Protein AF-A0AAW0VY56-F1 (afdb_monomer_lite)

Structure (mmCIF, N/CA/C/O backbone):
data_AF-A0AAW0VY56-F1
#
_entry.id   AF-A0AAW0VY56-F1
#
loop_
_atom_site.group_PDB
_atom_site.id
_atom_site.type_symbol
_atom_site.label_atom_id
_atom_site.label_alt_id
_atom_site.label_comp_id
_atom_site.label_asym_id
_atom_site.label_entity_id
_atom_site.label_seq_id
_atom_site.pdbx_PDB_ins_code
_atom_site.Cartn_x
_atom_site.Cartn_y
_atom_site.Cartn_z
_atom_site.occupancy
_atom_site.B_iso_or_equiv
_atom_site.auth_seq_id
_atom_site.auth_comp_id
_atom_site.auth_asym_id
_atom_site.auth_atom_id
_atom_site.pdbx_PDB_model_num
ATOM 1 N N . MET A 1 1 ? -3.481 -26.448 -3.664 1.00 49.53 1 MET A N 1
ATOM 2 C CA . MET A 1 1 ? -2.265 -25.647 -3.427 1.00 49.53 1 MET A CA 1
ATOM 3 C C . MET A 1 1 ? -2.710 -24.205 -3.558 1.00 49.53 1 MET A C 1
ATOM 5 O O . MET A 1 1 ? -3.359 -23.908 -4.553 1.00 49.53 1 MET A O 1
ATOM 9 N N . ASP A 1 2 ? -2.533 -23.398 -2.515 1.00 78.62 2 ASP A N 1
ATOM 10 C CA . ASP A 1 2 ? -3.031 -22.019 -2.454 1.00 78.62 2 ASP A CA 1
ATOM 11 C C . ASP A 1 2 ? -2.361 -21.177 -3.555 1.00 78.62 2 ASP A C 1
ATOM 13 O O . ASP A 1 2 ? -1.133 -21.164 -3.658 1.00 78.62 2 ASP A O 1
ATOM 17 N N . GLN A 1 3 ? -3.155 -20.542 -4.423 1.00 74.31 3 GLN A N 1
ATOM 18 C CA . GLN A 1 3 ? -2.653 -19.733 -5.542 1.00 74.31 3 GLN A CA 1
ATOM 19 C C . GLN A 1 3 ? -1.759 -18.587 -5.052 1.00 74.31 3 GLN A C 1
ATOM 21 O O . GLN A 1 3 ? -0.808 -18.216 -5.740 1.00 74.31 3 GLN A O 1
ATOM 26 N N . LEU A 1 4 ? -2.012 -18.087 -3.838 1.00 70.56 4 LEU A N 1
ATOM 27 C CA . LEU A 1 4 ? -1.206 -17.054 -3.203 1.00 70.56 4 LEU A CA 1
ATOM 28 C C . LEU A 1 4 ? 0.209 -17.558 -2.877 1.00 70.56 4 LEU A C 1
ATOM 30 O O . LEU A 1 4 ? 1.189 -16.855 -3.107 1.00 70.56 4 LEU A O 1
ATOM 34 N N . GLU A 1 5 ? 0.334 -18.790 -2.381 1.00 75.38 5 GLU A N 1
ATOM 35 C CA . GLU A 1 5 ? 1.624 -19.384 -2.000 1.00 75.38 5 GLU A CA 1
ATOM 36 C C . GLU A 1 5 ? 2.479 -19.754 -3.219 1.00 75.38 5 GLU A C 1
ATOM 38 O O . GLU A 1 5 ? 3.700 -19.566 -3.212 1.00 75.38 5 GLU A O 1
ATOM 43 N N . VAL A 1 6 ? 1.837 -20.211 -4.300 1.00 80.19 6 VAL A N 1
ATOM 44 C CA . VAL A 1 6 ? 2.513 -20.413 -5.592 1.00 80.19 6 VAL A CA 1
ATOM 45 C C . VAL A 1 6 ? 3.025 -19.075 -6.125 1.00 80.19 6 VAL A C 1
ATOM 47 O O . VAL A 1 6 ? 4.204 -18.957 -6.448 1.00 80.19 6 VAL A O 1
ATOM 50 N N . TYR A 1 7 ? 2.181 -18.040 -6.121 1.00 79.62 7 TYR A N 1
ATOM 51 C CA . TYR A 1 7 ? 2.565 -16.713 -6.593 1.00 79.62 7 TYR A CA 1
ATOM 52 C C . TYR A 1 7 ? 3.705 -16.090 -5.771 1.00 79.62 7 TYR A C 1
ATOM 54 O O . TYR A 1 7 ? 4.648 -15.557 -6.351 1.00 79.62 7 TYR A O 1
ATOM 62 N N . LYS A 1 8 ? 3.684 -16.204 -4.435 1.00 77.38 8 LYS A N 1
ATOM 63 C CA . LYS A 1 8 ? 4.790 -15.749 -3.569 1.00 77.38 8 LYS A CA 1
ATOM 64 C C . LYS A 1 8 ? 6.116 -16.412 -3.940 1.00 77.38 8 LYS A C 1
ATOM 66 O O . LYS A 1 8 ? 7.145 -15.741 -4.023 1.00 77.38 8 LYS A O 1
ATOM 71 N N . THR A 1 9 ? 6.083 -17.722 -4.171 1.00 82.50 9 THR A N 1
ATOM 72 C CA . THR A 1 9 ? 7.264 -18.503 -4.550 1.00 82.50 9 THR A CA 1
ATOM 73 C C . THR A 1 9 ? 7.796 -18.057 -5.914 1.00 82.50 9 THR A C 1
ATOM 75 O O . THR A 1 9 ? 8.981 -17.745 -6.044 1.00 82.50 9 THR A O 1
ATOM 78 N N . ASP A 1 10 ? 6.917 -17.945 -6.911 1.00 83.44 10 ASP A N 1
ATOM 79 C CA . ASP A 1 10 ? 7.272 -17.498 -8.261 1.00 83.44 10 ASP A CA 1
ATOM 80 C C . ASP A 1 10 ? 7.829 -16.069 -8.267 1.00 83.44 10 ASP A C 1
ATOM 82 O O . ASP A 1 10 ? 8.822 -15.790 -8.944 1.00 83.44 10 ASP A O 1
ATOM 86 N N . LEU A 1 11 ? 7.243 -15.169 -7.472 1.00 84.19 11 LEU A N 1
ATOM 87 C CA . LEU A 1 11 ? 7.715 -13.796 -7.327 1.00 84.19 11 LEU A CA 1
ATOM 88 C C . LEU A 1 11 ? 9.148 -13.756 -6.778 1.00 84.19 11 LEU A C 1
ATOM 90 O O . LEU A 1 11 ? 9.982 -13.024 -7.312 1.00 84.19 11 LEU A O 1
ATOM 94 N N . GLY A 1 12 ? 9.463 -14.584 -5.777 1.00 86.00 12 GLY A N 1
ATOM 95 C CA . GLY A 1 12 ? 10.822 -14.720 -5.246 1.00 86.00 12 GLY A CA 1
ATOM 96 C C . GLY A 1 12 ? 11.835 -15.148 -6.313 1.00 86.00 12 GLY A C 1
ATOM 97 O O . GLY A 1 12 ? 12.894 -14.530 -6.450 1.00 86.00 12 GLY A O 1
ATOM 98 N N . TYR A 1 13 ? 11.492 -16.147 -7.131 1.00 87.88 13 TYR A N 1
ATOM 99 C CA . TYR A 1 13 ? 12.352 -16.592 -8.232 1.00 87.88 13 TYR A CA 1
ATOM 100 C C . TYR A 1 13 ? 12.539 -15.522 -9.313 1.00 87.88 13 TYR A C 1
ATOM 102 O O . TYR A 1 13 ? 13.648 -15.342 -9.823 1.00 87.88 13 TYR A O 1
ATOM 110 N N . LEU A 1 14 ? 11.475 -14.806 -9.680 1.00 88.31 14 LEU A N 1
ATOM 111 C CA . LEU A 1 14 ? 11.549 -13.739 -10.678 1.00 88.31 14 LEU A CA 1
ATOM 112 C C . LEU A 1 14 ? 12.394 -12.556 -10.184 1.00 88.31 14 LEU A C 1
ATOM 114 O O . LEU A 1 14 ? 13.171 -12.006 -10.964 1.00 88.31 14 LEU A O 1
ATOM 118 N N . LEU A 1 15 ? 12.305 -12.208 -8.897 1.00 89.94 15 LEU A N 1
ATOM 119 C CA . LEU A 1 15 ? 13.141 -11.177 -8.277 1.00 89.94 15 LEU A CA 1
ATOM 120 C C . LEU A 1 15 ? 14.622 -11.547 -8.298 1.00 89.94 15 LEU A C 1
ATOM 122 O O . LEU A 1 15 ? 15.454 -10.720 -8.670 1.00 89.94 15 LEU A O 1
ATOM 126 N N . GLN A 1 16 ? 14.953 -12.793 -7.952 1.00 91.12 16 GLN A N 1
ATOM 127 C CA . GLN A 1 16 ? 16.331 -13.269 -8.017 1.00 91.12 16 GLN A CA 1
ATOM 128 C C . GLN A 1 16 ? 16.873 -13.199 -9.450 1.00 91.12 16 GLN A C 1
ATOM 130 O O . GLN A 1 16 ? 17.961 -12.671 -9.676 1.00 91.12 16 GLN A O 1
ATOM 135 N N . ARG A 1 17 ? 16.087 -13.650 -10.437 1.00 89.44 17 ARG A N 1
ATOM 136 C CA . ARG A 1 17 ? 16.474 -13.549 -11.851 1.00 89.44 17 ARG A CA 1
ATOM 137 C C . ARG A 1 17 ? 16.689 -12.105 -12.282 1.00 89.44 17 ARG A C 1
ATOM 139 O O . ARG A 1 17 ? 17.652 -11.835 -12.989 1.00 89.44 17 ARG A O 1
ATOM 146 N N . TYR A 1 18 ? 15.822 -11.185 -11.863 1.00 92.25 18 TYR A N 1
ATOM 147 C CA . TYR A 1 18 ? 15.977 -9.763 -12.170 1.00 92.25 18 TYR A CA 1
ATOM 148 C C . TYR A 1 18 ? 17.288 -9.204 -11.605 1.00 92.25 18 TYR A C 1
ATOM 150 O O . TYR A 1 18 ? 18.021 -8.511 -12.310 1.00 92.25 18 TYR A O 1
ATOM 158 N N . TYR A 1 19 ? 17.603 -9.548 -10.356 1.00 90.81 19 TYR A N 1
ATOM 159 C CA . TYR A 1 19 ? 18.826 -9.120 -9.680 1.00 90.81 19 TYR A CA 1
ATOM 160 C C . TYR A 1 19 ? 20.101 -9.638 -10.365 1.00 90.81 19 TYR A C 1
ATOM 162 O O . TYR A 1 19 ? 21.071 -8.897 -10.501 1.00 90.81 19 TYR A O 1
ATOM 170 N N . GLU A 1 20 ? 20.091 -10.890 -10.825 1.00 91.75 20 GLU A N 1
ATOM 171 C CA . GLU A 1 20 ? 21.239 -11.541 -11.473 1.00 91.75 20 GLU A CA 1
ATOM 172 C C . GLU A 1 20 ? 21.380 -11.191 -12.967 1.00 91.75 20 GLU A C 1
ATOM 174 O O . GLU A 1 20 ? 22.400 -11.503 -13.587 1.00 91.75 20 GLU A O 1
ATOM 179 N N . SER A 1 21 ? 20.373 -10.544 -13.563 1.00 91.56 21 SER A N 1
ATOM 180 C CA . SER A 1 21 ? 20.371 -10.231 -14.992 1.00 91.56 21 SER A CA 1
ATOM 181 C C . SER A 1 21 ? 21.295 -9.050 -15.323 1.00 91.56 21 SER A C 1
ATOM 183 O O . SER A 1 21 ? 21.236 -8.006 -14.666 1.00 91.56 21 SER A O 1
ATOM 185 N N . PRO A 1 22 ? 22.134 -9.164 -16.368 1.00 92.25 22 PRO A N 1
ATOM 186 C CA . PRO A 1 22 ? 22.991 -8.086 -16.830 1.00 92.25 22 PRO A CA 1
ATOM 187 C C . PRO A 1 22 ? 22.150 -6.985 -17.468 1.00 92.25 22 PRO A C 1
ATOM 189 O O . PRO A 1 22 ? 21.056 -7.234 -17.975 1.00 92.25 22 PR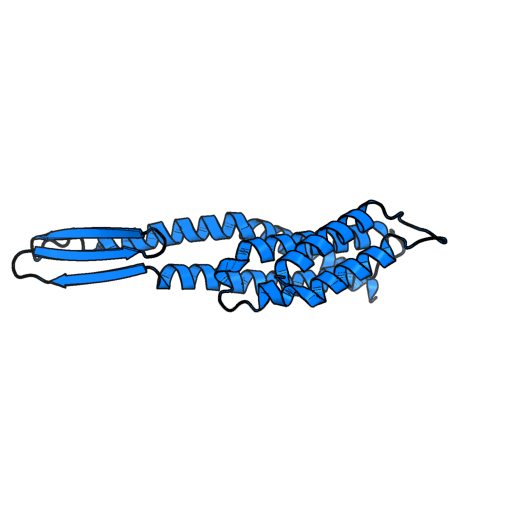O A O 1
ATOM 192 N N . VAL A 1 23 ? 22.699 -5.772 -17.490 1.00 91.69 23 VAL A N 1
ATOM 193 C CA . VAL A 1 23 ? 22.054 -4.624 -18.143 1.00 91.69 23 VAL A CA 1
ATOM 194 C C . VAL A 1 23 ? 21.817 -4.897 -19.629 1.00 91.69 23 VAL A C 1
ATOM 196 O O . VAL A 1 23 ? 20.703 -4.692 -20.098 1.00 91.69 23 VAL A O 1
ATOM 199 N N . ASP A 1 24 ? 22.819 -5.442 -20.322 1.00 88.31 24 ASP A N 1
ATOM 200 C CA . ASP A 1 24 ? 22.735 -5.828 -21.729 1.00 88.31 24 ASP A CA 1
ATOM 201 C C . ASP A 1 24 ? 23.234 -7.265 -21.909 1.00 88.31 24 ASP A C 1
ATOM 203 O O . ASP A 1 24 ? 24.255 -7.665 -21.340 1.00 88.31 24 ASP A O 1
ATOM 207 N N . SER A 1 25 ? 22.536 -8.050 -22.728 1.00 87.19 25 SER A N 1
ATOM 208 C CA . SER A 1 25 ? 22.969 -9.390 -23.125 1.00 87.19 25 SER A CA 1
ATOM 209 C C . SER A 1 25 ? 22.439 -9.748 -24.506 1.00 87.19 25 SER A C 1
ATOM 211 O O . SER A 1 25 ? 21.346 -9.359 -24.901 1.00 87.19 25 SER A O 1
ATOM 213 N N . THR A 1 26 ? 23.233 -10.512 -25.254 1.00 83.56 26 THR A N 1
ATOM 214 C CA . THR A 1 26 ? 22.857 -11.046 -26.574 1.00 83.56 26 THR A CA 1
ATOM 215 C C . THR A 1 26 ? 22.616 -12.555 -26.550 1.00 83.56 26 THR A C 1
ATOM 217 O O . THR A 1 26 ? 22.170 -13.123 -27.544 1.00 83.56 26 THR A O 1
ATOM 220 N N . THR A 1 27 ? 22.916 -13.218 -25.430 1.00 84.94 27 THR A N 1
ATOM 221 C CA . THR A 1 27 ? 22.924 -14.685 -25.308 1.00 84.94 27 THR A CA 1
ATOM 222 C C . THR A 1 27 ? 21.909 -15.219 -24.300 1.00 84.94 27 THR A C 1
ATOM 224 O O . THR A 1 27 ? 21.568 -16.398 -24.352 1.00 84.94 27 THR A O 1
ATOM 227 N N . TYR A 1 28 ? 21.404 -14.376 -23.403 1.00 84.12 28 TYR A N 1
ATOM 228 C CA . TYR A 1 28 ? 20.381 -14.712 -22.411 1.00 84.12 28 TYR A CA 1
ATOM 229 C C . TYR A 1 28 ? 19.541 -13.467 -22.090 1.00 84.12 28 TYR A C 1
ATOM 231 O O . TYR A 1 28 ? 19.964 -12.369 -22.451 1.00 84.12 28 TYR A O 1
ATOM 239 N N . PRO A 1 29 ? 18.355 -13.608 -21.463 1.00 88.06 29 PRO A N 1
ATOM 240 C CA . PRO A 1 29 ? 17.515 -12.462 -21.131 1.00 88.06 29 PRO A CA 1
ATOM 241 C C . PRO A 1 29 ? 18.288 -11.408 -20.338 1.00 88.06 29 PRO A C 1
ATOM 243 O O . PRO A 1 29 ? 18.908 -11.719 -19.320 1.00 88.06 29 PRO A O 1
ATOM 246 N N . ASP A 1 30 ? 18.262 -10.177 -20.835 1.00 90.69 30 ASP A N 1
ATOM 247 C CA . ASP A 1 30 ? 18.804 -9.020 -20.140 1.00 90.69 30 ASP A CA 1
ATOM 248 C C . ASP A 1 30 ? 17.814 -8.503 -19.088 1.00 90.69 30 ASP A C 1
ATOM 250 O O . ASP A 1 30 ? 16.670 -8.966 -18.962 1.00 90.69 30 ASP A O 1
ATOM 254 N N . LYS A 1 31 ? 18.263 -7.520 -18.312 1.00 92.75 31 LYS A N 1
ATOM 255 C CA . LYS A 1 31 ? 17.459 -6.920 -17.255 1.00 92.75 31 LYS A CA 1
ATOM 256 C C . LYS A 1 31 ? 16.157 -6.323 -17.803 1.00 92.75 31 LYS A C 1
ATOM 258 O O . LYS A 1 31 ? 15.144 -6.432 -17.124 1.00 92.75 31 LYS A O 1
ATOM 263 N N . ASN A 1 32 ? 16.132 -5.795 -19.027 1.00 91.69 32 ASN A N 1
ATOM 264 C CA . ASN A 1 32 ? 14.936 -5.246 -19.670 1.00 91.69 32 ASN A CA 1
ATOM 265 C C . ASN A 1 32 ? 13.851 -6.319 -19.875 1.00 91.69 32 ASN A C 1
ATOM 267 O O . ASN A 1 32 ? 12.697 -6.143 -19.477 1.00 91.69 32 ASN A O 1
ATOM 271 N N . ILE A 1 33 ? 14.228 -7.467 -20.445 1.00 91.75 33 ILE A N 1
ATOM 272 C CA . ILE A 1 33 ? 13.315 -8.595 -20.686 1.00 91.75 33 ILE A CA 1
ATOM 273 C C . ILE A 1 33 ? 12.790 -9.162 -19.361 1.00 91.75 33 ILE A C 1
ATOM 275 O O . ILE A 1 33 ? 11.600 -9.486 -19.237 1.00 91.75 33 ILE A O 1
ATOM 279 N N . VAL A 1 34 ? 13.662 -9.279 -18.357 1.00 91.62 34 VAL A N 1
ATOM 280 C CA . VAL A 1 34 ? 13.273 -9.816 -17.049 1.00 91.62 34 VAL A CA 1
ATOM 281 C C . VAL A 1 34 ? 12.400 -8.827 -16.271 1.00 91.62 34 VAL A C 1
ATOM 283 O O . VAL A 1 34 ? 11.406 -9.264 -15.690 1.00 91.62 34 VAL A O 1
ATOM 286 N N . ALA A 1 35 ? 12.673 -7.514 -16.328 1.00 91.94 35 ALA A N 1
ATOM 287 C CA . ALA A 1 35 ? 11.809 -6.486 -15.732 1.00 91.94 35 ALA A CA 1
ATOM 288 C C . ALA A 1 35 ? 10.392 -6.567 -16.304 1.00 91.94 35 ALA A C 1
ATOM 290 O O . ALA A 1 35 ? 9.421 -6.568 -15.552 1.00 91.94 35 ALA A O 1
ATOM 291 N N . ASN A 1 36 ? 10.270 -6.710 -17.627 1.00 92.06 36 ASN A N 1
ATOM 292 C CA . ASN A 1 36 ? 8.978 -6.839 -18.294 1.00 92.06 36 ASN A CA 1
ATOM 293 C C . ASN A 1 36 ? 8.215 -8.095 -17.869 1.00 92.06 36 ASN A C 1
ATOM 295 O O . ASN A 1 36 ? 7.016 -8.035 -17.593 1.00 92.06 36 ASN A O 1
ATOM 299 N N . SER A 1 37 ? 8.910 -9.227 -17.763 1.00 90.44 37 SER A N 1
ATOM 300 C CA . SER A 1 37 ? 8.302 -10.486 -17.317 1.00 90.44 37 SER A CA 1
ATOM 301 C C . SER A 1 37 ? 7.797 -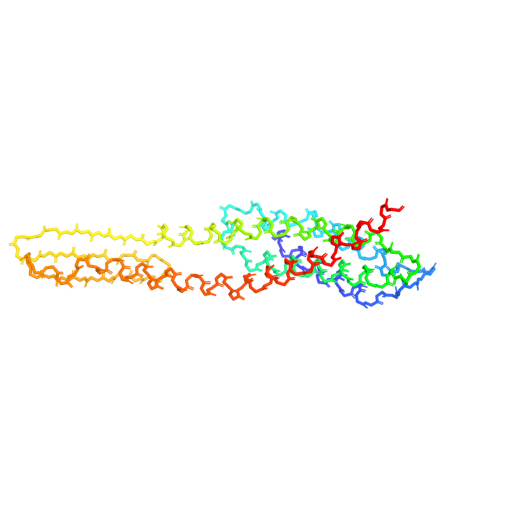10.386 -15.874 1.00 90.44 37 SER A C 1
ATOM 303 O O . SER A 1 37 ? 6.681 -10.804 -15.566 1.00 90.44 37 SER A O 1
ATOM 305 N N . LEU A 1 38 ? 8.602 -9.788 -14.996 1.00 91.44 38 LEU A N 1
ATOM 306 C CA . LEU A 1 38 ? 8.271 -9.589 -13.591 1.00 91.44 38 LEU A CA 1
ATOM 307 C C . LEU A 1 38 ? 7.131 -8.575 -13.407 1.00 91.44 38 LEU A C 1
ATOM 309 O O . LEU A 1 38 ? 6.173 -8.869 -12.696 1.00 91.44 38 LEU A O 1
ATOM 313 N N . SER A 1 39 ? 7.177 -7.437 -14.102 1.00 92.31 39 SER A N 1
ATOM 314 C CA . SER A 1 39 ? 6.105 -6.433 -14.105 1.00 92.31 39 SER A CA 1
ATOM 315 C C . SER A 1 39 ? 4.779 -7.029 -14.583 1.00 92.31 39 SER A C 1
ATOM 317 O O . SER A 1 39 ? 3.758 -6.899 -13.907 1.00 92.31 39 SER A O 1
ATOM 319 N N . THR A 1 40 ? 4.804 -7.783 -15.686 1.00 91.00 40 THR A N 1
ATOM 320 C CA . THR A 1 40 ? 3.618 -8.476 -16.211 1.00 91.00 40 THR A CA 1
ATOM 321 C C . THR A 1 40 ? 3.047 -9.454 -15.187 1.00 91.00 40 THR A C 1
ATOM 323 O O . THR A 1 40 ? 1.839 -9.467 -14.964 1.00 91.00 40 THR A O 1
ATOM 326 N N . SER A 1 41 ? 3.904 -10.247 -14.534 1.00 89.50 41 SER A N 1
ATOM 327 C CA . SER A 1 41 ? 3.480 -11.182 -13.488 1.00 89.50 41 SER A CA 1
ATOM 328 C C . SER A 1 41 ? 2.796 -10.460 -12.326 1.00 89.50 41 SER A C 1
ATOM 330 O O . SER A 1 41 ? 1.720 -10.877 -11.895 1.00 89.50 41 SER A O 1
ATOM 332 N N . ILE A 1 42 ? 3.361 -9.339 -11.866 1.00 91.00 42 ILE A N 1
ATOM 333 C CA . ILE A 1 42 ? 2.774 -8.550 -10.779 1.00 91.00 42 ILE A CA 1
ATOM 334 C C . ILE A 1 42 ? 1.420 -7.971 -11.185 1.00 91.00 42 ILE A C 1
ATOM 336 O O . ILE A 1 42 ? 0.439 -8.141 -10.464 1.00 91.00 42 ILE A O 1
ATOM 340 N N . VAL A 1 43 ? 1.331 -7.323 -12.347 1.00 90.62 43 VAL A N 1
ATOM 341 C CA . VAL A 1 43 ? 0.074 -6.727 -12.827 1.00 90.62 43 VAL A CA 1
ATOM 342 C C . VAL A 1 43 ? -1.006 -7.792 -13.018 1.00 90.62 43 VAL A C 1
ATOM 344 O O . VAL A 1 43 ? -2.156 -7.568 -12.648 1.00 90.62 43 VAL A O 1
ATOM 347 N N . ALA A 1 44 ? -0.642 -8.964 -13.538 1.00 87.19 44 ALA A N 1
ATOM 348 C CA . ALA A 1 44 ? -1.582 -10.052 -13.772 1.00 87.19 44 ALA A CA 1
ATOM 349 C C . ALA A 1 44 ? -2.096 -10.704 -12.484 1.00 87.19 44 ALA A C 1
ATOM 351 O O . ALA A 1 44 ? -3.178 -11.276 -12.521 1.00 87.19 44 ALA A O 1
ATOM 352 N N . ASN A 1 45 ? -1.356 -10.633 -11.370 1.00 84.50 45 ASN A N 1
ATOM 353 C CA . ASN A 1 45 ? -1.685 -11.348 -10.130 1.00 84.50 45 ASN A CA 1
ATOM 354 C C . ASN A 1 45 ? -2.031 -10.440 -8.943 1.00 84.50 45 ASN A C 1
ATOM 356 O O . ASN A 1 45 ? -2.543 -10.934 -7.941 1.00 84.50 45 ASN A O 1
ATOM 360 N N . ARG A 1 46 ? -1.827 -9.118 -9.032 1.00 83.81 46 ARG A N 1
ATOM 361 C CA . ARG A 1 46 ? -2.154 -8.191 -7.931 1.00 83.81 46 ARG A CA 1
ATOM 362 C C . ARG A 1 46 ? -3.635 -8.199 -7.536 1.00 83.81 46 ARG A C 1
ATOM 364 O O . ARG A 1 46 ? -3.949 -7.848 -6.406 1.00 83.81 46 ARG A O 1
ATOM 371 N N . TYR A 1 47 ? -4.533 -8.669 -8.408 1.00 81.00 47 TYR A N 1
ATOM 372 C CA . TYR A 1 47 ? -5.954 -8.854 -8.081 1.00 81.00 47 TYR A CA 1
ATOM 373 C C . TYR A 1 47 ? -6.179 -9.812 -6.901 1.00 81.00 47 TYR A C 1
ATOM 375 O O . TYR A 1 47 ? -7.166 -9.661 -6.192 1.00 81.00 47 TYR A O 1
ATOM 383 N N . LEU A 1 48 ? -5.261 -10.756 -6.653 1.00 78.88 48 LEU A N 1
ATOM 384 C CA . LEU A 1 48 ? -5.324 -11.653 -5.491 1.00 78.88 48 LEU A CA 1
ATOM 385 C C . LEU A 1 48 ? -5.273 -10.889 -4.159 1.00 78.88 48 LEU A C 1
ATOM 387 O O . LEU A 1 48 ? -5.637 -11.429 -3.120 1.00 78.88 48 LEU A O 1
ATOM 391 N N . VAL A 1 49 ? -4.805 -9.642 -4.198 1.00 80.25 49 VAL A N 1
ATOM 392 C CA . VAL A 1 49 ? -4.680 -8.741 -3.053 1.00 80.25 49 VAL A CA 1
ATOM 393 C C . VAL A 1 49 ? -5.682 -7.592 -3.166 1.00 80.25 49 VAL A C 1
ATOM 395 O O . VAL A 1 49 ? -6.379 -7.299 -2.204 1.00 80.25 49 VAL A O 1
ATOM 398 N N . GLU A 1 50 ? -5.809 -6.988 -4.350 1.00 83.94 50 GLU A N 1
ATOM 399 C CA . GLU A 1 50 ? -6.665 -5.813 -4.587 1.00 83.94 50 GLU A CA 1
ATOM 400 C C . GLU A 1 50 ? -8.169 -6.134 -4.672 1.00 83.94 50 GLU A C 1
ATOM 402 O O . GLU A 1 50 ? -8.989 -5.231 -4.534 1.00 83.94 50 GLU A O 1
ATOM 407 N N . ALA A 1 51 ? -8.546 -7.392 -4.927 1.00 78.38 51 ALA A N 1
ATOM 408 C CA . ALA A 1 51 ? -9.941 -7.831 -5.063 1.00 78.38 51 ALA A CA 1
ATOM 409 C C . ALA A 1 51 ? -10.347 -8.880 -4.012 1.00 78.38 51 ALA A C 1
ATOM 411 O O . ALA A 1 51 ? -11.298 -9.634 -4.223 1.00 78.38 51 ALA A O 1
ATOM 412 N N . GLY A 1 52 ? -9.612 -8.966 -2.898 1.00 71.81 52 GLY A N 1
ATOM 413 C CA . GLY A 1 52 ? -9.987 -9.835 -1.784 1.00 71.81 52 GLY A CA 1
ATOM 414 C C . GLY A 1 52 ? -11.333 -9.425 -1.178 1.00 71.81 52 GLY A C 1
ATOM 415 O O . GLY A 1 52 ? -11.663 -8.245 -1.143 1.00 71.81 52 GLY A O 1
ATOM 416 N N . GLU A 1 53 ? -12.101 -10.389 -0.657 1.00 77.31 53 GLU A N 1
ATOM 417 C CA . GLU A 1 53 ? -13.386 -10.113 0.021 1.00 77.31 53 GLU A CA 1
ATOM 418 C C . GLU A 1 53 ? -13.233 -9.219 1.264 1.00 77.31 53 GLU A C 1
ATOM 420 O O . GLU A 1 53 ? -14.198 -8.605 1.708 1.00 77.31 53 GLU A O 1
ATOM 425 N N . ARG A 1 54 ? -12.020 -9.176 1.828 1.00 82.25 54 ARG A N 1
ATOM 426 C CA . ARG A 1 54 ? -11.623 -8.380 2.994 1.00 82.25 54 ARG A CA 1
ATOM 427 C C . ARG A 1 54 ? -10.372 -7.568 2.657 1.00 82.25 54 ARG A C 1
ATOM 429 O O . ARG A 1 54 ? -9.271 -7.985 3.045 1.00 82.25 54 ARG A O 1
ATOM 436 N N . PRO A 1 55 ? -10.494 -6.489 1.866 1.00 82.00 55 PRO A N 1
ATOM 437 C CA . PRO A 1 55 ? -9.345 -5.705 1.418 1.00 82.00 55 PRO A CA 1
ATOM 438 C C . PRO A 1 55 ? -8.499 -5.194 2.595 1.00 82.00 55 PRO A C 1
ATOM 440 O O . PRO A 1 55 ? -7.270 -5.254 2.534 1.00 82.00 55 PRO A O 1
ATOM 443 N N . GLU A 1 56 ? -9.126 -4.833 3.718 1.00 86.00 56 GLU A N 1
ATOM 444 C CA . GLU A 1 56 ? -8.480 -4.378 4.953 1.00 86.00 56 GLU A CA 1
ATOM 445 C C . GLU A 1 56 ? -7.421 -5.357 5.491 1.00 86.00 56 GLU A C 1
ATOM 447 O O . GLU A 1 56 ? -6.380 -4.953 6.015 1.00 86.00 56 GLU A O 1
ATOM 452 N N . SER A 1 57 ? -7.644 -6.661 5.302 1.00 85.69 57 SER A N 1
ATOM 453 C CA . SER A 1 57 ? -6.739 -7.722 5.763 1.00 85.69 57 SER A CA 1
ATOM 454 C C . SER A 1 57 ? -5.479 -7.859 4.904 1.00 85.69 57 SER A C 1
ATOM 456 O O . SER A 1 57 ? -4.505 -8.492 5.311 1.00 85.69 57 SER A O 1
ATOM 458 N N . MET A 1 58 ? -5.477 -7.231 3.728 1.00 87.38 58 MET A N 1
ATOM 459 C CA . MET A 1 58 ? -4.436 -7.359 2.714 1.00 87.38 58 MET A CA 1
ATOM 460 C C . MET A 1 58 ? -3.534 -6.120 2.622 1.00 87.38 58 MET A C 1
ATOM 462 O O . MET A 1 58 ? -2.612 -6.103 1.806 1.00 87.38 58 MET A O 1
ATOM 466 N N . ILE A 1 59 ? -3.738 -5.111 3.480 1.00 89.38 59 ILE A N 1
ATOM 467 C CA . ILE A 1 59 ? -3.029 -3.819 3.450 1.00 89.38 59 ILE A CA 1
ATOM 468 C C . ILE A 1 59 ? -1.497 -3.949 3.403 1.00 89.38 59 ILE A C 1
ATOM 470 O O . ILE A 1 59 ? -0.839 -3.277 2.606 1.00 89.38 59 ILE A O 1
ATOM 474 N N . ILE A 1 60 ? -0.926 -4.854 4.203 1.00 89.50 60 ILE A N 1
ATOM 475 C CA . ILE A 1 60 ? 0.525 -5.092 4.249 1.00 89.50 60 ILE A CA 1
ATOM 476 C C . ILE A 1 60 ? 0.998 -5.737 2.941 1.00 89.50 60 ILE A C 1
ATOM 478 O O . ILE A 1 60 ? 1.941 -5.259 2.316 1.00 89.50 60 ILE A O 1
ATOM 482 N N . HIS A 1 61 ? 0.299 -6.776 2.476 1.00 87.50 61 HIS A N 1
ATOM 483 C CA . HIS A 1 61 ? 0.640 -7.475 1.235 1.00 87.50 61 HIS A CA 1
ATOM 484 C C . HIS A 1 61 ? 0.548 -6.569 0.007 1.00 87.50 61 HIS A C 1
ATOM 486 O O . HIS A 1 61 ? 1.392 -6.656 -0.886 1.00 87.50 61 HIS A O 1
ATOM 492 N N . PHE A 1 62 ? -0.443 -5.678 -0.030 1.00 91.25 62 PHE A N 1
ATOM 493 C CA . PHE A 1 62 ? -0.544 -4.659 -1.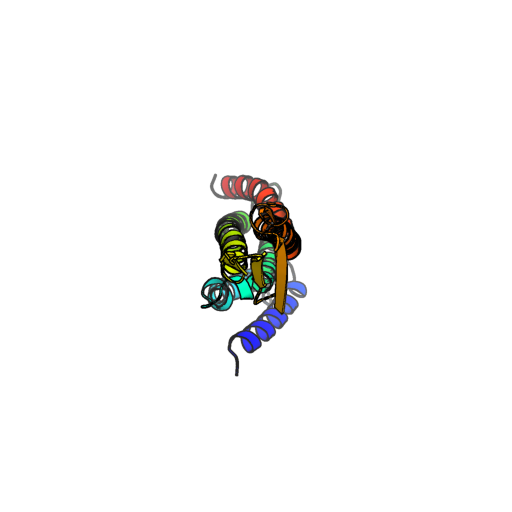066 1.00 91.25 62 PHE A CA 1
ATOM 494 C C . PHE A 1 62 ? 0.678 -3.736 -1.051 1.00 91.25 62 PHE A C 1
ATOM 496 O O . PHE A 1 62 ? 1.314 -3.555 -2.090 1.00 91.25 62 PHE A O 1
ATOM 503 N N . SER A 1 63 ? 1.030 -3.199 0.124 1.00 92.56 63 SER A N 1
ATOM 504 C CA . SER A 1 63 ? 2.179 -2.301 0.299 1.00 92.56 63 SER A CA 1
ATOM 505 C C . SER A 1 63 ? 3.487 -2.957 -0.162 1.00 92.56 63 SER A C 1
ATOM 507 O O . SER A 1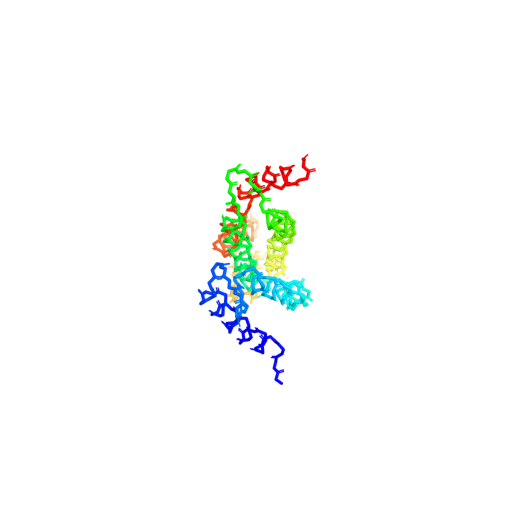 63 ? 4.253 -2.345 -0.911 1.00 92.56 63 SER A O 1
ATOM 509 N N . ASP A 1 64 ? 3.704 -4.227 0.190 1.00 89.06 64 ASP A N 1
ATOM 510 C CA . ASP A 1 64 ? 4.891 -4.996 -0.199 1.00 89.06 64 ASP A CA 1
ATOM 511 C C . ASP A 1 64 ? 4.971 -5.215 -1.718 1.00 89.06 64 ASP A C 1
ATOM 513 O O . ASP A 1 64 ? 5.987 -4.904 -2.346 1.00 89.06 64 ASP A O 1
ATOM 517 N N . ILE A 1 65 ? 3.895 -5.716 -2.336 1.00 90.06 65 ILE A N 1
ATOM 518 C CA . ILE A 1 65 ? 3.865 -6.011 -3.779 1.00 90.06 65 ILE A CA 1
ATOM 519 C C . ILE A 1 65 ? 4.025 -4.727 -4.598 1.00 90.06 65 ILE A C 1
ATOM 521 O O . ILE A 1 65 ? 4.799 -4.705 -5.560 1.00 90.06 65 ILE A O 1
ATOM 525 N N . ALA A 1 66 ? 3.326 -3.655 -4.217 1.00 94.00 66 ALA A N 1
ATOM 526 C CA . ALA A 1 66 ? 3.439 -2.360 -4.877 1.00 94.00 66 ALA A CA 1
ATOM 527 C C . ALA A 1 66 ? 4.862 -1.796 -4.752 1.00 94.00 66 ALA A C 1
ATOM 529 O O . ALA A 1 66 ? 5.446 -1.387 -5.757 1.00 94.00 66 ALA A O 1
ATOM 530 N N . SER A 1 67 ? 5.460 -1.848 -3.555 1.00 94.31 67 SER A N 1
ATOM 531 C CA . SER A 1 67 ? 6.834 -1.382 -3.317 1.00 94.31 67 SER A CA 1
ATOM 532 C C . SER A 1 67 ? 7.848 -2.130 -4.177 1.00 94.31 67 SER A C 1
ATOM 534 O O . SER A 1 67 ? 8.695 -1.506 -4.818 1.00 94.31 67 SER A O 1
ATOM 536 N N . ILE A 1 68 ? 7.741 -3.460 -4.241 1.00 91.81 68 ILE A N 1
ATOM 537 C CA . ILE A 1 68 ? 8.599 -4.297 -5.084 1.00 91.81 68 ILE A CA 1
ATOM 538 C C . ILE A 1 68 ? 8.462 -3.883 -6.550 1.00 91.81 68 ILE A C 1
ATOM 540 O O . ILE A 1 68 ? 9.467 -3.625 -7.213 1.00 91.81 68 ILE A O 1
ATOM 544 N N . HIS A 1 69 ? 7.230 -3.769 -7.049 1.00 95.00 69 HIS A N 1
ATOM 545 C CA . HIS A 1 69 ? 6.983 -3.400 -8.439 1.00 95.00 69 HIS A CA 1
ATOM 546 C C . HIS A 1 69 ? 7.569 -2.027 -8.784 1.00 95.00 69 HIS A C 1
ATOM 548 O O . HIS A 1 69 ? 8.266 -1.882 -9.788 1.00 95.00 69 HIS A O 1
ATOM 554 N N . ILE A 1 70 ? 7.339 -1.037 -7.919 1.00 97.06 70 ILE A N 1
ATOM 555 C CA . ILE A 1 70 ? 7.862 0.325 -8.062 1.00 97.06 70 ILE A CA 1
ATOM 556 C C . ILE A 1 70 ? 9.393 0.321 -8.089 1.00 97.06 70 ILE A C 1
ATOM 558 O O . ILE A 1 70 ? 9.982 1.010 -8.922 1.00 97.06 70 ILE A O 1
ATOM 562 N N . LEU A 1 71 ? 10.047 -0.463 -7.225 1.00 95.31 71 LEU A N 1
ATOM 563 C CA . LEU A 1 71 ? 11.507 -0.581 -7.194 1.00 95.31 71 LEU A CA 1
ATOM 564 C C . LEU A 1 71 ? 12.069 -1.110 -8.516 1.00 95.31 71 LEU A C 1
ATOM 566 O O . LEU A 1 71 ? 13.024 -0.537 -9.035 1.00 95.31 71 LEU A O 1
ATOM 570 N N . ILE A 1 72 ? 11.462 -2.155 -9.081 1.00 94.38 72 ILE A N 1
ATOM 571 C CA . ILE A 1 72 ? 11.892 -2.752 -10.356 1.00 94.38 72 ILE A CA 1
ATOM 572 C C . ILE A 1 72 ? 11.707 -1.763 -11.503 1.00 94.38 72 ILE A C 1
ATOM 574 O O . ILE A 1 72 ? 12.633 -1.529 -12.275 1.00 94.38 72 ILE A O 1
ATOM 578 N N . LEU A 1 73 ? 10.525 -1.151 -11.599 1.00 96.94 73 LEU A N 1
ATOM 579 C CA . LEU A 1 73 ? 10.225 -0.183 -12.650 1.00 96.94 73 LEU A CA 1
ATOM 580 C C . LEU A 1 73 ? 11.153 1.031 -12.564 1.00 96.94 73 LEU A C 1
ATOM 582 O O . LEU A 1 73 ? 11.632 1.511 -13.587 1.00 96.94 73 LEU A O 1
ATOM 586 N N . LYS A 1 74 ? 11.458 1.505 -11.350 1.00 97.19 74 LYS A N 1
ATOM 587 C CA . LYS A 1 74 ? 12.420 2.589 -11.129 1.00 97.19 74 LYS A CA 1
ATOM 588 C C . LYS A 1 74 ? 13.833 2.187 -11.532 1.00 97.19 74 LYS A C 1
ATOM 590 O O . LYS A 1 74 ? 14.488 2.969 -12.214 1.00 97.19 74 LYS A O 1
ATOM 595 N N . ASP A 1 75 ? 14.295 1.005 -11.136 1.00 96.38 75 ASP A N 1
ATOM 596 C CA . ASP A 1 75 ? 15.625 0.507 -11.499 1.00 96.38 75 ASP A CA 1
ATOM 597 C C . ASP A 1 75 ? 15.766 0.361 -13.021 1.00 96.38 75 ASP A C 1
ATOM 599 O O . ASP A 1 75 ? 16.735 0.857 -13.592 1.00 96.38 75 ASP A O 1
ATOM 603 N N . ALA A 1 76 ? 14.771 -0.210 -13.703 1.00 94.88 76 ALA A N 1
ATOM 604 C CA . ALA A 1 76 ? 14.747 -0.296 -15.163 1.00 94.88 76 ALA A CA 1
ATOM 605 C C . ALA A 1 76 ? 14.697 1.097 -15.821 1.00 94.88 76 ALA A C 1
ATOM 607 O O . ALA A 1 76 ? 15.431 1.374 -16.773 1.00 94.88 76 ALA A O 1
ATOM 608 N N . ALA A 1 77 ? 13.880 2.012 -15.295 1.00 96.62 77 ALA A N 1
ATOM 609 C CA . ALA A 1 77 ? 13.776 3.375 -15.805 1.00 96.62 77 ALA A CA 1
ATOM 610 C C . ALA A 1 77 ? 15.071 4.177 -15.649 1.00 96.62 77 ALA A C 1
ATOM 612 O O . ALA A 1 77 ? 15.422 4.942 -16.544 1.00 96.62 77 ALA A O 1
ATOM 613 N N . GLU A 1 78 ? 15.789 4.011 -14.542 1.00 95.75 78 GLU A N 1
ATOM 614 C CA . GLU A 1 78 ? 17.078 4.665 -14.311 1.00 95.75 78 GLU A CA 1
ATOM 615 C C . GLU A 1 78 ? 18.202 3.998 -15.114 1.00 95.75 78 GLU A C 1
ATOM 617 O O . GLU A 1 78 ? 19.017 4.708 -15.695 1.00 95.75 78 GLU A O 1
ATOM 622 N N . THR A 1 79 ? 18.205 2.666 -15.220 1.00 95.12 79 THR A N 1
ATOM 623 C CA . THR A 1 79 ? 19.215 1.893 -15.966 1.00 95.12 79 THR A CA 1
ATOM 624 C C . THR A 1 79 ? 19.195 2.207 -17.460 1.00 95.12 79 THR A C 1
ATOM 626 O O . THR A 1 79 ? 20.246 2.397 -18.067 1.00 95.12 79 THR A O 1
ATOM 629 N N . TYR A 1 80 ? 18.004 2.271 -18.058 1.00 94.38 80 TYR A N 1
ATOM 630 C CA . TYR A 1 80 ? 17.843 2.456 -19.504 1.00 94.38 80 TYR A CA 1
ATOM 631 C C . TYR A 1 80 ? 17.626 3.917 -19.916 1.00 94.38 80 TYR A C 1
ATOM 633 O O . TYR A 1 80 ? 17.311 4.189 -21.074 1.00 94.38 80 TYR A O 1
ATOM 641 N N . SER A 1 81 ? 17.778 4.860 -18.982 1.00 94.62 81 SER A N 1
ATOM 642 C CA . SER A 1 81 ? 17.792 6.289 -19.289 1.00 94.62 81 SER A CA 1
ATOM 643 C C . SER A 1 81 ? 19.211 6.836 -19.306 1.00 94.62 81 SER A C 1
ATOM 645 O O . SER A 1 81 ? 20.025 6.568 -18.428 1.00 94.62 81 SER A O 1
ATOM 647 N N . SER A 1 82 ? 19.473 7.701 -20.273 1.00 91.56 82 SER A N 1
ATOM 648 C CA . SER A 1 82 ? 20.674 8.519 -20.376 1.00 91.56 82 SER A CA 1
ATOM 649 C C . SER A 1 82 ? 20.281 9.999 -20.512 1.00 91.56 82 SER A C 1
ATOM 651 O O . SER A 1 82 ? 19.096 10.317 -20.643 1.00 91.56 82 SER A O 1
ATOM 653 N N . PRO A 1 83 ? 21.240 10.942 -20.471 1.00 87.38 83 PRO A N 1
ATOM 654 C CA . PRO A 1 83 ? 20.945 12.356 -20.707 1.00 87.38 83 PRO A CA 1
ATOM 655 C C . PRO A 1 83 ? 20.266 12.632 -22.059 1.00 87.38 83 PRO A C 1
ATOM 657 O O . PRO A 1 83 ? 19.464 13.563 -22.148 1.00 87.38 83 PRO A O 1
ATOM 660 N N . ASP A 1 84 ? 20.559 11.810 -23.071 1.00 88.50 84 ASP A N 1
ATOM 661 C CA . ASP A 1 84 ? 20.084 11.985 -24.448 1.00 88.50 84 ASP A CA 1
ATOM 662 C C . ASP A 1 84 ? 18.853 11.126 -24.777 1.00 88.50 84 ASP A C 1
ATOM 664 O O . ASP A 1 84 ? 18.117 11.432 -25.713 1.00 88.50 84 ASP A O 1
ATOM 668 N N . VAL A 1 85 ? 18.615 10.048 -24.020 1.00 90.38 85 VAL A N 1
ATOM 669 C CA . VAL A 1 85 ? 17.524 9.096 -24.264 1.00 90.38 85 VAL A CA 1
ATOM 670 C C . VAL A 1 85 ? 16.794 8.805 -22.963 1.00 90.38 85 VAL A C 1
ATOM 672 O O . VAL A 1 85 ? 17.365 8.245 -22.032 1.00 90.38 85 VAL A O 1
ATOM 675 N N . ILE A 1 86 ? 15.505 9.137 -22.904 1.00 94.81 86 ILE A N 1
ATOM 676 C CA . ILE A 1 86 ? 14.662 8.806 -21.753 1.00 94.81 86 ILE A CA 1
ATOM 677 C C . ILE A 1 86 ? 13.922 7.494 -22.017 1.00 94.81 86 ILE A C 1
ATOM 679 O O . ILE A 1 86 ? 13.224 7.346 -23.018 1.00 94.81 86 ILE A O 1
ATOM 683 N N . SER A 1 87 ? 14.066 6.546 -21.096 1.00 95.06 87 SER A N 1
ATOM 684 C CA . SER A 1 87 ? 13.436 5.231 -21.161 1.00 95.06 87 SER A CA 1
ATOM 685 C C . SER A 1 87 ? 11.909 5.287 -21.063 1.00 95.06 87 SER A C 1
ATOM 687 O O . SER A 1 87 ? 11.358 6.007 -20.227 1.00 95.06 87 SER A O 1
ATOM 689 N N . ARG A 1 88 ? 11.216 4.436 -21.834 1.00 94.69 88 ARG A N 1
ATOM 690 C CA . ARG A 1 88 ? 9.759 4.234 -21.716 1.00 94.69 88 ARG A CA 1
ATOM 691 C C . ARG A 1 88 ? 9.326 3.672 -20.364 1.00 94.69 88 ARG A C 1
ATOM 693 O O . ARG A 1 88 ? 8.208 3.953 -19.954 1.00 94.69 88 ARG A O 1
ATOM 700 N N . TRP A 1 89 ? 10.223 3.016 -19.629 1.00 96.44 89 TRP A N 1
ATOM 701 C CA . TRP A 1 89 ? 9.962 2.558 -18.261 1.00 96.44 89 TRP A CA 1
ATOM 702 C C . TRP A 1 89 ? 9.537 3.692 -17.313 1.00 96.44 89 TRP A C 1
ATOM 704 O O . TRP A 1 89 ? 8.846 3.439 -16.331 1.00 96.44 89 TRP A O 1
ATOM 714 N N . TRP A 1 90 ? 9.890 4.953 -17.606 1.00 97.38 90 TRP A N 1
ATOM 715 C CA . TRP A 1 90 ? 9.371 6.102 -16.854 1.00 97.38 90 TRP A CA 1
ATOM 716 C C . TRP A 1 90 ? 7.860 6.296 -17.021 1.00 97.38 90 TRP A C 1
ATOM 718 O O . TRP A 1 90 ? 7.217 6.742 -16.074 1.00 97.38 90 TRP A O 1
ATOM 728 N N . VAL A 1 91 ? 7.301 5.962 -18.189 1.00 97.12 91 VAL A N 1
ATOM 729 C CA . VAL A 1 91 ? 5.853 5.987 -18.456 1.00 97.12 91 VAL A CA 1
ATOM 730 C C . VAL A 1 91 ? 5.168 4.864 -17.683 1.00 97.12 91 VAL A C 1
ATOM 732 O O . VAL A 1 91 ? 4.236 5.130 -16.931 1.00 97.12 91 VAL A O 1
ATOM 735 N N . ASP A 1 92 ? 5.695 3.640 -17.762 1.00 96.31 92 ASP A N 1
ATOM 736 C CA . ASP A 1 92 ? 5.126 2.500 -17.034 1.00 96.31 92 ASP A CA 1
ATOM 737 C C . ASP A 1 92 ? 5.153 2.742 -15.518 1.00 96.31 92 ASP A C 1
ATOM 739 O O . ASP A 1 92 ? 4.140 2.590 -14.837 1.00 96.31 92 ASP A O 1
ATOM 743 N N . LEU A 1 93 ? 6.283 3.216 -14.980 1.00 97.75 93 LEU A N 1
ATOM 744 C CA . LEU A 1 93 ? 6.398 3.591 -13.571 1.00 97.75 93 LEU A CA 1
ATOM 745 C C . LEU A 1 93 ? 5.395 4.685 -13.181 1.00 97.75 93 LEU A C 1
ATOM 747 O O . LEU A 1 93 ? 4.772 4.605 -12.123 1.00 97.75 93 LEU A O 1
ATOM 751 N N . ASN A 1 94 ? 5.238 5.708 -14.021 1.00 98.00 94 ASN A N 1
ATOM 752 C CA . ASN A 1 94 ? 4.297 6.796 -13.793 1.00 98.00 94 ASN A CA 1
ATOM 753 C C . ASN A 1 94 ? 2.849 6.294 -13.678 1.00 98.00 94 ASN A C 1
ATOM 755 O O . ASN A 1 94 ? 2.122 6.730 -12.781 1.00 98.00 94 ASN A O 1
ATOM 759 N N . ASP A 1 95 ? 2.450 5.382 -14.559 1.00 97.19 95 ASP A N 1
ATOM 760 C CA . ASP A 1 95 ? 1.088 4.857 -14.621 1.00 97.19 95 ASP A CA 1
ATOM 761 C C . ASP A 1 95 ? 0.813 3.885 -13.470 1.00 97.19 95 ASP A C 1
ATOM 763 O O . ASP A 1 95 ? -0.228 3.970 -12.814 1.00 97.19 95 ASP A O 1
ATOM 767 N N . GLN A 1 96 ? 1.779 3.022 -13.141 1.00 96.88 96 GLN A N 1
ATOM 768 C CA . GLN A 1 96 ? 1.654 2.120 -11.996 1.00 96.88 96 GLN A CA 1
ATOM 769 C C . GLN A 1 96 ? 1.623 2.881 -10.666 1.00 96.88 96 GLN A C 1
ATOM 771 O O . GLN A 1 96 ? 0.808 2.556 -9.806 1.00 96.88 96 GLN A O 1
ATOM 776 N N . LEU A 1 97 ? 2.426 3.940 -10.501 1.00 97.94 97 LEU A N 1
ATOM 777 C CA . LEU A 1 97 ? 2.334 4.809 -9.322 1.00 97.94 97 LEU A CA 1
ATOM 778 C C . LEU A 1 97 ? 0.956 5.468 -9.203 1.00 97.94 97 LEU A C 1
ATOM 780 O O . LEU A 1 97 ? 0.439 5.565 -8.096 1.00 97.94 97 LEU A O 1
ATOM 784 N N . ALA A 1 98 ? 0.349 5.908 -10.311 1.00 97.88 98 ALA A N 1
ATOM 785 C CA . ALA A 1 98 ? -0.995 6.489 -10.273 1.00 97.88 98 ALA A CA 1
ATOM 786 C C . ALA A 1 98 ? -2.027 5.487 -9.731 1.00 97.88 98 ALA A C 1
ATOM 788 O O . ALA A 1 98 ? -2.797 5.832 -8.837 1.00 97.88 98 ALA A O 1
ATOM 789 N N . HIS A 1 99 ? -1.991 4.243 -10.222 1.00 95.94 99 HIS A N 1
ATOM 790 C CA . HIS A 1 99 ? -2.844 3.159 -9.726 1.00 95.94 99 HIS A CA 1
ATOM 791 C C . HIS A 1 99 ? -2.598 2.864 -8.242 1.00 95.94 99 HIS A C 1
ATOM 793 O O . HIS A 1 99 ? -3.544 2.850 -7.458 1.00 95.94 99 HIS A O 1
ATOM 799 N N . TYR A 1 100 ? -1.340 2.662 -7.836 1.00 96.62 100 TYR A N 1
ATOM 800 C CA . TYR A 1 100 ? -1.017 2.295 -6.454 1.00 96.62 100 TYR A CA 1
ATOM 801 C C . TYR A 1 100 ? -1.336 3.399 -5.450 1.00 96.62 100 TYR A C 1
ATOM 803 O O . TYR A 1 100 ? -1.756 3.095 -4.337 1.00 96.62 100 TYR A O 1
ATOM 811 N N . ILE A 1 101 ? -1.178 4.668 -5.832 1.00 97.38 101 ILE A N 1
ATOM 812 C CA . ILE A 1 101 ? -1.559 5.793 -4.975 1.00 97.38 101 ILE A CA 1
ATOM 813 C C . ILE A 1 101 ? -3.080 5.851 -4.812 1.00 97.38 101 ILE A C 1
ATOM 815 O O . ILE A 1 101 ? -3.568 6.004 -3.695 1.00 97.38 101 ILE A O 1
ATOM 819 N N . ASP A 1 102 ? -3.831 5.713 -5.905 1.00 96.06 102 ASP A N 1
ATOM 820 C CA . ASP A 1 102 ? -5.294 5.757 -5.868 1.00 96.06 102 ASP A CA 1
ATOM 821 C C . ASP A 1 102 ? -5.892 4.589 -5.068 1.00 96.06 102 ASP A C 1
ATOM 823 O O . ASP A 1 102 ? -6.701 4.801 -4.165 1.00 96.06 102 ASP A O 1
ATOM 827 N N . HIS A 1 103 ? -5.458 3.359 -5.352 1.00 93.62 103 HIS A N 1
ATOM 828 C CA . HIS A 1 103 ? -5.902 2.185 -4.604 1.00 93.62 103 HIS A CA 1
ATOM 829 C C . HIS A 1 103 ? -5.434 2.239 -3.146 1.00 93.62 103 HIS A C 1
ATOM 831 O O . HIS A 1 103 ? -6.216 1.961 -2.244 1.00 93.62 103 HIS A O 1
ATOM 837 N N . GLY A 1 104 ? -4.186 2.654 -2.904 1.00 94.50 104 GLY A N 1
ATOM 838 C CA . GLY A 1 104 ? -3.628 2.778 -1.562 1.00 94.50 104 GLY A CA 1
ATOM 839 C C . GLY A 1 104 ? -4.439 3.726 -0.686 1.00 94.50 104 GLY A C 1
ATOM 840 O O . GLY A 1 104 ? -4.758 3.365 0.435 1.00 94.50 104 GLY A O 1
ATOM 841 N N . ARG A 1 105 ? -4.846 4.897 -1.194 1.00 94.75 105 ARG A N 1
ATOM 842 C CA . ARG A 1 105 ? -5.699 5.833 -0.438 1.00 94.75 105 ARG A CA 1
ATOM 843 C C . ARG A 1 105 ? -7.045 5.219 -0.062 1.00 94.75 105 ARG A C 1
ATOM 845 O O . ARG A 1 105 ? -7.410 5.269 1.103 1.00 94.75 105 ARG A O 1
ATOM 852 N N . ARG A 1 106 ? -7.725 4.584 -1.021 1.00 92.75 106 ARG A N 1
ATOM 853 C CA . ARG A 1 106 ? -9.003 3.900 -0.761 1.00 92.75 106 ARG A CA 1
ATOM 854 C C . ARG A 1 106 ? -8.856 2.813 0.302 1.00 92.75 106 ARG A C 1
ATOM 856 O O . ARG A 1 106 ? -9.652 2.751 1.224 1.00 92.75 106 ARG A O 1
ATOM 863 N N . LEU A 1 107 ? -7.780 2.034 0.230 1.00 92.75 107 LEU A N 1
ATOM 864 C CA . LEU A 1 107 ? -7.509 0.974 1.194 1.00 92.75 107 LEU A CA 1
ATOM 865 C C . LEU A 1 107 ? -7.209 1.499 2.613 1.00 92.75 107 LEU A C 1
ATOM 867 O O . LEU A 1 107 ? -7.495 0.812 3.590 1.00 92.75 107 LEU A O 1
ATOM 871 N N . GLN A 1 108 ? -6.645 2.705 2.757 1.00 93.31 108 GLN A N 1
ATOM 872 C CA . GLN A 1 108 ? -6.484 3.342 4.075 1.00 93.31 108 GLN A CA 1
ATOM 873 C C . GLN A 1 108 ? -7.835 3.682 4.699 1.00 93.31 108 GLN A C 1
ATOM 875 O O . GLN A 1 108 ? -8.035 3.409 5.883 1.00 93.31 108 GLN A O 1
ATOM 880 N N . ASP A 1 109 ? -8.739 4.242 3.895 1.00 91.12 109 ASP A N 1
ATOM 881 C CA . ASP A 1 109 ? -10.094 4.584 4.323 1.00 91.12 109 ASP A CA 1
ATOM 882 C C . ASP A 1 109 ? -10.864 3.307 4.703 1.00 91.12 109 ASP A C 1
ATOM 884 O O . ASP A 1 109 ? -11.385 3.220 5.814 1.00 91.12 109 ASP A O 1
ATOM 888 N N . ASP A 1 110 ? -10.803 2.262 3.867 1.00 91.88 110 ASP A N 1
ATOM 889 C CA . ASP A 1 110 ? -11.455 0.969 4.123 1.00 91.88 110 ASP A CA 1
ATOM 890 C C . ASP A 1 110 ? -10.996 0.326 5.450 1.00 91.88 110 ASP A C 1
ATOM 892 O O . ASP A 1 110 ? -11.805 -0.240 6.186 1.00 91.88 110 ASP A O 1
ATOM 896 N N . VAL A 1 111 ? -9.704 0.421 5.802 1.00 92.81 111 VAL A N 1
ATOM 897 C CA . VAL A 1 111 ? -9.180 -0.098 7.083 1.00 92.81 111 VAL A CA 1
ATOM 898 C C . VAL A 1 111 ? -9.715 0.691 8.276 1.00 92.81 111 VAL A C 1
ATOM 900 O O . VAL A 1 111 ? -10.023 0.102 9.316 1.00 92.81 111 VAL A O 1
ATOM 903 N N . VAL A 1 112 ? -9.801 2.017 8.154 1.00 92.25 112 VAL A N 1
ATOM 904 C CA . VAL A 1 112 ? -10.317 2.885 9.220 1.00 92.25 112 VAL A CA 1
ATOM 905 C C . VAL A 1 112 ? -11.807 2.634 9.429 1.00 92.25 112 VAL A C 1
ATOM 907 O O . VAL A 1 112 ? -12.239 2.487 10.575 1.00 92.25 112 VAL A O 1
ATOM 910 N N . ASP A 1 113 ? -12.570 2.528 8.344 1.00 91.75 113 ASP A N 1
ATOM 911 C CA . ASP A 1 113 ? -14.007 2.261 8.374 1.00 91.75 113 ASP A CA 1
ATOM 912 C C . ASP A 1 113 ? -14.291 0.880 8.967 1.00 91.75 113 ASP A C 1
ATOM 914 O O . ASP A 1 113 ? -15.004 0.777 9.967 1.00 91.75 113 ASP A O 1
ATOM 918 N N . TRP A 1 114 ? -13.626 -0.168 8.462 1.00 93.00 114 TRP A N 1
ATOM 919 C CA . TRP A 1 114 ? -13.736 -1.519 9.018 1.00 93.00 114 TRP A CA 1
ATOM 920 C C . TRP A 1 114 ? -13.462 -1.535 10.521 1.00 93.00 114 TRP A C 1
ATOM 922 O O . TRP A 1 114 ? -14.165 -2.180 11.299 1.00 93.00 114 TRP A O 1
ATOM 932 N N . ARG A 1 115 ? -12.426 -0.825 10.966 1.00 93.69 115 ARG A N 1
ATOM 933 C CA . ARG A 1 115 ? -12.044 -0.861 12.371 1.00 93.69 115 ARG A CA 1
ATOM 934 C C . ARG A 1 115 ? -13.016 -0.099 13.274 1.00 93.69 115 ARG A C 1
ATOM 936 O O . ARG A 1 115 ? -13.186 -0.507 14.428 1.00 93.69 115 ARG A O 1
ATOM 943 N N . ASN A 1 116 ? -13.661 0.948 12.757 1.00 91.88 116 ASN A N 1
ATOM 944 C CA . ASN A 1 116 ? -14.781 1.607 13.429 1.00 91.88 116 ASN A CA 1
ATOM 945 C C . ASN A 1 116 ? -16.000 0.676 13.515 1.00 91.88 116 ASN A C 1
ATOM 947 O O . ASN A 1 116 ? -16.590 0.584 14.586 1.00 91.88 116 ASN A O 1
ATOM 951 N N . ASP A 1 117 ? -16.313 -0.082 12.460 1.00 93.25 117 ASP A N 1
ATOM 952 C CA . ASP A 1 117 ? -17.440 -1.032 12.441 1.00 93.25 117 ASP A CA 1
ATOM 953 C C . ASP A 1 117 ? -17.290 -2.186 13.450 1.00 93.25 117 ASP A C 1
ATOM 955 O O . ASP A 1 117 ? -18.276 -2.768 13.905 1.00 93.25 117 ASP A O 1
ATOM 959 N N . MET A 1 118 ? -16.055 -2.526 13.827 1.00 93.75 118 MET A N 1
ATOM 960 C CA . MET A 1 118 ? -15.764 -3.593 14.794 1.00 93.75 118 MET A CA 1
ATOM 961 C C . MET A 1 118 ? -15.843 -3.143 16.263 1.00 93.75 118 MET A C 1
ATOM 963 O O . MET A 1 118 ? -15.599 -3.950 17.170 1.00 93.75 118 MET A O 1
ATOM 967 N N . MET A 1 119 ? -16.169 -1.871 16.504 1.00 94.31 119 MET A N 1
ATOM 968 C CA . MET A 1 119 ? -16.399 -1.294 17.824 1.00 94.31 119 MET A CA 1
ATOM 969 C C . MET A 1 119 ? -17.868 -0.890 17.957 1.00 94.31 119 MET A C 1
ATOM 971 O O . MET A 1 119 ? -18.430 -0.230 17.088 1.00 94.31 119 MET A O 1
ATOM 975 N N . SER A 1 120 ? -18.499 -1.273 19.063 1.00 95.25 120 SER A N 1
ATOM 976 C CA . SER A 1 120 ? -19.843 -0.823 19.415 1.00 95.25 120 SER A CA 1
ATOM 977 C C . SER A 1 120 ? -19.844 -0.142 20.775 1.00 95.25 120 SER A C 1
ATOM 979 O O . SER A 1 120 ? -19.054 -0.467 21.664 1.00 95.25 120 SER A O 1
ATOM 981 N N . CYS A 1 121 ? -20.758 0.808 20.937 1.00 94.31 121 CYS A N 1
ATOM 982 C CA . CYS A 1 121 ? -21.014 1.477 22.200 1.00 94.31 121 CYS A CA 1
ATOM 983 C C . CYS A 1 121 ? -22.501 1.384 22.523 1.00 94.31 121 CYS A C 1
ATOM 985 O O . CYS A 1 121 ? -23.335 1.838 21.740 1.00 94.31 121 CYS A O 1
ATOM 987 N N . ASP A 1 122 ? -22.803 0.852 23.701 1.00 95.19 122 ASP A N 1
ATOM 988 C CA . ASP A 1 122 ? -24.157 0.715 24.213 1.00 95.19 122 ASP A CA 1
ATOM 989 C C . ASP A 1 122 ? -24.338 1.564 25.472 1.00 95.19 122 ASP A C 1
ATOM 991 O O . ASP A 1 122 ? -23.550 1.487 26.419 1.00 95.19 122 ASP A O 1
ATOM 995 N N . TYR A 1 123 ? -25.414 2.347 25.497 1.00 94.81 123 TYR A N 1
ATOM 996 C CA . TYR A 1 123 ? -25.867 3.079 26.675 1.00 94.81 123 TYR A CA 1
ATOM 997 C C . TYR A 1 123 ? -27.090 2.388 27.275 1.00 94.81 123 TYR A C 1
ATOM 999 O O . TYR A 1 123 ? -28.062 2.096 26.576 1.00 94.81 123 TYR A O 1
ATOM 1007 N N . ASN A 1 124 ? -27.051 2.151 28.581 1.00 94.81 124 ASN A N 1
ATOM 1008 C CA . ASN A 1 124 ? -28.156 1.597 29.342 1.00 94.81 124 ASN A CA 1
ATOM 1009 C C . ASN A 1 124 ? -28.491 2.519 30.519 1.00 94.81 124 ASN A C 1
ATOM 1011 O O . ASN A 1 124 ? -27.710 2.652 31.465 1.00 94.81 124 ASN A O 1
ATOM 1015 N N . GLU A 1 125 ? -29.660 3.148 30.443 1.00 93.12 125 GLU A N 1
ATOM 1016 C CA . GLU A 1 125 ? -30.206 4.003 31.493 1.00 93.12 125 GLU A CA 1
ATOM 1017 C C . GLU A 1 125 ? -30.864 3.151 32.583 1.00 93.12 125 GLU A C 1
ATOM 1019 O O . GLU A 1 125 ? -31.721 2.304 32.311 1.00 93.12 125 GLU A O 1
ATOM 1024 N N . GLY A 1 126 ? -30.492 3.387 33.840 1.00 90.56 126 GLY A N 1
ATOM 1025 C CA . GLY A 1 126 ? -31.051 2.672 34.981 1.00 90.56 126 GLY A CA 1
ATOM 1026 C C . GLY A 1 126 ? -31.569 3.613 36.062 1.00 90.56 126 GLY A C 1
ATOM 1027 O O . GLY A 1 126 ? -31.125 4.742 36.216 1.00 90.56 126 GLY A O 1
ATOM 1028 N N . ASN A 1 127 ? -32.468 3.111 36.914 1.00 87.69 127 ASN A N 1
ATOM 1029 C CA . ASN A 1 127 ? -33.123 3.919 37.958 1.00 87.69 127 ASN A CA 1
ATOM 1030 C C . ASN A 1 127 ? -32.170 4.544 38.999 1.00 87.69 127 ASN A C 1
ATOM 1032 O O . ASN A 1 127 ? -32.567 5.434 39.748 1.00 87.69 127 ASN A O 1
ATOM 1036 N N . LYS A 1 128 ? -30.947 4.022 39.128 1.00 92.25 128 LYS A N 1
ATOM 1037 C CA . LYS A 1 128 ? -29.944 4.484 40.106 1.00 92.25 128 LYS A CA 1
ATOM 1038 C C . LYS A 1 128 ? -28.568 4.690 39.481 1.00 92.25 128 LYS A C 1
ATOM 1040 O O . LYS A 1 128 ? -27.807 5.528 39.965 1.00 92.25 128 LYS A O 1
ATOM 1045 N N . TYR A 1 129 ? -28.259 3.922 38.444 1.00 94.44 129 TYR A N 1
ATOM 1046 C CA . TYR A 1 129 ? -26.990 3.964 37.747 1.00 94.44 129 TYR A CA 1
ATOM 1047 C C . TYR A 1 129 ? -27.237 3.924 36.248 1.00 94.44 129 TYR A C 1
ATOM 1049 O O . TYR A 1 129 ? -28.059 3.124 35.805 1.00 94.44 129 TYR A O 1
ATOM 1057 N N . ASP A 1 130 ? -26.483 4.726 35.508 1.00 94.38 130 ASP A N 1
ATOM 1058 C CA . ASP A 1 130 ? -26.392 4.623 34.056 1.00 94.38 130 ASP A CA 1
ATOM 1059 C C . ASP A 1 130 ? -25.107 3.882 33.699 1.00 94.38 130 ASP A C 1
ATOM 1061 O O . ASP A 1 130 ? -24.102 3.988 34.411 1.00 94.38 130 ASP A O 1
ATOM 1065 N N . THR A 1 131 ? -25.128 3.115 32.614 1.00 95.50 131 THR A N 1
ATOM 1066 C CA . THR A 1 131 ? -23.985 2.308 32.180 1.00 95.50 131 THR A CA 1
ATOM 1067 C C . THR A 1 131 ? -23.681 2.539 30.710 1.00 95.50 131 THR A C 1
ATOM 1069 O O . THR A 1 131 ? -24.563 2.428 29.865 1.00 95.50 131 THR A O 1
ATOM 1072 N N . TRP A 1 132 ? -22.414 2.802 30.416 1.00 96.44 132 TRP A N 1
ATOM 1073 C CA . TRP A 1 132 ? -21.856 2.860 29.073 1.00 96.44 132 TRP A CA 1
ATOM 1074 C C . TRP A 1 132 ? -20.947 1.654 28.876 1.00 96.44 132 TRP A C 1
ATOM 1076 O O . TRP A 1 132 ? -20.041 1.434 29.678 1.00 96.44 132 TRP A O 1
ATOM 1086 N N . THR A 1 133 ? -21.195 0.865 27.837 1.00 96.56 133 THR A N 1
ATOM 1087 C CA . THR A 1 133 ? -20.414 -0.333 27.518 1.00 96.56 133 THR A CA 1
ATOM 1088 C C . THR A 1 133 ? -19.813 -0.185 26.135 1.00 96.56 133 THR A C 1
ATOM 1090 O O . THR A 1 133 ? -20.539 -0.115 25.149 1.00 96.56 133 THR A O 1
ATOM 1093 N N . VAL A 1 134 ? -18.489 -0.166 26.063 1.00 96.88 134 VAL A N 1
ATOM 1094 C CA . VAL A 1 134 ? -17.750 -0.301 24.812 1.00 96.88 134 VAL A CA 1
ATOM 1095 C C . VAL A 1 134 ? -17.435 -1.773 24.604 1.00 96.88 134 VAL A C 1
ATOM 1097 O O . VAL A 1 134 ? -16.896 -2.419 25.501 1.00 96.88 134 VAL A O 1
ATOM 1100 N N . THR A 1 135 ? -17.740 -2.295 23.421 1.00 96.81 135 THR A N 1
ATOM 1101 C CA . THR A 1 135 ? -17.323 -3.630 22.990 1.00 96.81 135 THR A CA 1
ATOM 1102 C C . THR A 1 135 ? -16.462 -3.503 21.747 1.00 96.81 135 THR A C 1
ATOM 1104 O O . THR A 1 135 ? -16.892 -2.958 20.736 1.00 96.81 135 THR A O 1
ATOM 1107 N N . ASP A 1 136 ? -15.250 -4.038 21.814 1.00 96.00 136 ASP A N 1
ATOM 1108 C CA . ASP A 1 136 ? -14.293 -4.041 20.721 1.00 96.00 136 ASP A CA 1
ATOM 1109 C C . ASP A 1 136 ? -13.921 -5.471 20.341 1.00 96.00 136 ASP A C 1
ATOM 1111 O O . ASP A 1 136 ? -13.264 -6.191 21.101 1.00 96.00 136 ASP A O 1
ATOM 1115 N N . GLN A 1 137 ? -14.344 -5.896 19.152 1.00 93.56 137 GLN A N 1
ATOM 1116 C CA . GLN A 1 137 ? -14.144 -7.274 18.703 1.00 93.56 137 GLN A CA 1
ATOM 1117 C C . GLN A 1 137 ? -12.695 -7.559 18.299 1.00 93.56 137 GLN A C 1
ATOM 1119 O O . GLN A 1 137 ? -12.243 -8.700 18.405 1.00 93.56 137 GLN A O 1
ATOM 1124 N N . VAL A 1 138 ? -11.960 -6.538 17.851 1.00 91.56 138 VAL A N 1
ATOM 1125 C CA . VAL A 1 138 ? -10.576 -6.679 17.380 1.00 91.56 138 VAL A CA 1
ATOM 1126 C C . VAL A 1 138 ? -9.623 -6.731 18.567 1.00 91.56 138 VAL A C 1
ATOM 1128 O O . VAL A 1 138 ? -8.780 -7.623 18.640 1.00 91.56 138 VAL A O 1
ATOM 1131 N N . ALA A 1 139 ? -9.778 -5.808 19.517 1.00 92.25 139 ALA A N 1
ATOM 1132 C CA . ALA A 1 139 ? -8.977 -5.775 20.738 1.00 92.25 139 ALA A CA 1
ATOM 1133 C C . ALA A 1 139 ? -9.432 -6.810 21.783 1.00 92.25 139 ALA A C 1
ATOM 1135 O O . ALA A 1 139 ? -8.728 -7.030 22.767 1.00 92.25 139 ALA A O 1
ATOM 1136 N N . GLN A 1 140 ? -10.596 -7.440 21.575 1.00 94.62 140 GLN A N 1
ATOM 1137 C CA . GLN A 1 140 ? -11.258 -8.325 22.540 1.00 94.62 140 GLN A CA 1
ATOM 1138 C C . GLN A 1 140 ? -11.492 -7.638 23.893 1.00 94.62 140 GLN A C 1
ATOM 1140 O O . GLN A 1 140 ? -11.312 -8.233 24.957 1.00 94.62 140 GLN A O 1
ATOM 1145 N N . VAL A 1 141 ? -11.889 -6.365 23.846 1.00 93.50 141 VAL A N 1
ATOM 1146 C CA . VAL A 1 141 ? -12.119 -5.531 25.028 1.00 93.50 141 VAL A CA 1
ATOM 1147 C C . VAL A 1 141 ? -13.614 -5.331 25.230 1.00 93.50 141 VAL A C 1
ATOM 1149 O O . VAL A 1 141 ? -14.345 -5.026 24.292 1.00 93.50 141 VAL A O 1
ATOM 1152 N N . VAL A 1 142 ? -14.055 -5.467 26.478 1.00 95.12 142 VAL A N 1
ATOM 1153 C CA . VAL A 1 142 ? -15.347 -4.960 26.941 1.00 95.12 142 VAL A CA 1
ATOM 1154 C C . VAL A 1 142 ? -15.050 -4.004 28.085 1.00 95.12 142 VAL A C 1
ATOM 1156 O O . VAL A 1 142 ? -14.559 -4.435 29.129 1.00 95.12 142 VAL A O 1
ATOM 1159 N N . ASP A 1 143 ? -15.297 -2.718 27.872 1.00 94.81 143 ASP A N 1
ATOM 1160 C CA . ASP A 1 143 ? -14.995 -1.661 28.834 1.00 94.81 143 ASP A CA 1
ATOM 1161 C C . ASP A 1 143 ? -16.281 -0.973 29.289 1.00 94.81 143 ASP A C 1
ATOM 1163 O O . ASP A 1 143 ? -17.075 -0.499 28.476 1.00 94.81 143 ASP A O 1
ATOM 1167 N N . VAL A 1 144 ? -16.496 -0.932 30.600 1.00 96.06 144 VAL A N 1
ATOM 1168 C CA . VAL A 1 144 ? -17.769 -0.537 31.204 1.00 96.06 144 VAL A CA 1
ATOM 1169 C C . VAL A 1 144 ? -17.549 0.637 32.146 1.00 96.06 144 VAL A C 1
ATOM 1171 O O . VAL A 1 144 ? -16.859 0.508 33.157 1.00 96.06 144 VAL A O 1
ATOM 1174 N N . CYS A 1 145 ? -18.218 1.754 31.872 1.00 96.00 145 CYS A N 1
ATOM 1175 C CA . CYS A 1 145 ? -18.298 2.893 32.778 1.00 96.00 145 CYS A CA 1
ATOM 1176 C C . CYS A 1 145 ? -19.691 2.956 33.398 1.00 96.00 145 CYS A C 1
ATOM 1178 O O . CYS A 1 145 ? -20.701 2.976 32.698 1.00 96.00 145 CYS A O 1
ATOM 1180 N N . THR A 1 146 ? -19.753 2.971 34.727 1.00 95.75 146 THR A N 1
ATOM 1181 C CA . THR A 1 146 ? -21.006 3.106 35.478 1.00 95.75 146 THR A CA 1
ATOM 1182 C C . THR A 1 146 ? -20.985 4.409 36.260 1.00 95.75 146 THR A C 1
ATOM 1184 O O . THR A 1 146 ? -20.066 4.647 37.044 1.00 95.75 146 THR A O 1
ATOM 1187 N N . GLN A 1 147 ? -22.020 5.225 36.093 1.00 94.00 147 GLN A N 1
ATOM 1188 C CA . GLN A 1 147 ? -22.203 6.471 36.836 1.00 94.00 147 GLN A CA 1
ATOM 1189 C C . GLN A 1 147 ? -23.473 6.427 37.674 1.00 94.00 147 GLN A C 1
ATOM 1191 O O . GLN A 1 147 ? -24.389 5.659 37.387 1.00 94.00 147 GLN A O 1
ATOM 1196 N N . VAL A 1 148 ? -23.548 7.262 38.712 1.00 94.69 148 VAL A N 1
ATOM 1197 C CA . VAL A 1 148 ? -24.831 7.519 39.375 1.00 94.69 148 VAL A CA 1
ATOM 1198 C C . VAL A 1 148 ? -25.728 8.254 38.380 1.00 94.69 148 VAL A C 1
ATOM 1200 O O . VAL A 1 148 ? -25.267 9.119 37.638 1.00 94.69 148 VAL A O 1
ATOM 1203 N N . HIS A 1 149 ? -27.007 7.899 38.354 1.00 92.00 149 HIS A N 1
ATOM 1204 C CA . HIS A 1 149 ? -27.957 8.510 37.433 1.00 92.00 149 HIS A CA 1
ATOM 1205 C C . HIS A 1 149 ? -27.935 10.050 37.555 1.00 92.00 149 HIS A C 1
ATOM 1207 O O . HIS A 1 149 ? -27.983 10.586 38.668 1.00 92.00 149 HIS A O 1
ATOM 1213 N N . ASN A 1 150 ? -27.842 10.748 36.417 1.00 87.94 150 ASN A N 1
ATOM 1214 C CA . ASN A 1 150 ? -27.681 12.210 36.288 1.00 87.94 150 ASN A CA 1
ATOM 1215 C C . ASN A 1 150 ? -26.347 12.818 36.780 1.00 87.94 150 ASN A C 1
ATOM 1217 O O . ASN A 1 150 ? -26.287 14.028 37.011 1.00 87.94 150 ASN A O 1
ATOM 1221 N N . THR A 1 151 ? -25.268 12.040 36.959 1.00 90.69 151 THR A N 1
ATOM 1222 C CA . THR A 1 151 ? -23.946 12.610 37.317 1.00 90.69 151 THR A CA 1
ATOM 1223 C C . THR A 1 151 ? -23.002 12.848 36.138 1.00 90.69 151 THR A C 1
ATOM 1225 O O . THR A 1 151 ? -21.973 13.487 36.344 1.00 90.69 151 THR A O 1
ATOM 1228 N N . HIS A 1 152 ? -23.347 12.392 34.928 1.00 88.12 152 HIS A N 1
ATOM 1229 C CA . HIS A 1 152 ? -22.673 12.708 33.653 1.00 88.12 152 HIS A CA 1
ATOM 1230 C C . HIS A 1 152 ? -21.153 12.436 33.589 1.00 88.12 152 HIS A C 1
ATOM 1232 O O . HIS A 1 152 ? -20.449 12.973 32.739 1.00 88.12 152 HIS A O 1
ATOM 1238 N N . SER A 1 153 ? -20.612 11.616 34.491 1.00 91.38 153 SER A N 1
ATOM 1239 C CA . SER A 1 153 ? -19.180 11.308 34.588 1.00 91.38 153 SER A CA 1
ATOM 1240 C C . SER A 1 153 ? -18.676 10.282 33.565 1.00 91.38 153 SER A C 1
ATOM 1242 O O . SER A 1 153 ? -17.472 10.080 33.478 1.00 91.38 153 SER A O 1
ATOM 1244 N N . CYS A 1 154 ? -19.578 9.600 32.861 1.00 92.75 154 CYS A N 1
ATOM 1245 C CA . CYS A 1 154 ? -19.300 8.569 31.859 1.00 92.75 154 CYS A CA 1
ATOM 1246 C C . CYS A 1 154 ? -19.810 8.955 30.459 1.00 92.75 154 CYS A C 1
ATOM 1248 O O . CYS A 1 154 ? -19.722 8.139 29.546 1.00 92.75 154 CYS A O 1
ATOM 1250 N N . ASP A 1 155 ? -20.371 10.155 30.278 1.00 89.06 155 ASP A N 1
ATOM 1251 C CA . ASP A 1 155 ? -21.024 10.557 29.023 1.00 89.06 155 ASP A CA 1
ATOM 1252 C C . ASP A 1 155 ? -20.058 10.569 27.824 1.00 89.06 155 ASP A C 1
ATOM 1254 O O . ASP A 1 155 ? -20.470 10.349 26.687 1.00 89.06 155 ASP A O 1
ATOM 1258 N N . ASP A 1 156 ? -18.766 10.796 28.070 1.00 92.75 156 ASP A N 1
ATOM 1259 C CA . ASP A 1 156 ? -17.710 10.788 27.060 1.00 92.75 156 ASP A CA 1
ATOM 1260 C C . ASP A 1 156 ? -16.983 9.440 26.940 1.00 92.75 156 ASP A C 1
ATOM 1262 O O . ASP A 1 156 ? -16.103 9.313 26.088 1.00 92.75 156 ASP A O 1
ATOM 1266 N N . HIS A 1 157 ? -17.355 8.419 27.724 1.00 93.62 157 HIS A N 1
ATOM 1267 C CA . HIS A 1 157 ? -16.642 7.134 27.807 1.00 93.62 157 HIS A CA 1
ATOM 1268 C C . HIS A 1 157 ? -16.414 6.502 26.431 1.00 93.62 157 HIS A C 1
ATOM 1270 O O . HIS A 1 157 ? -15.288 6.192 26.038 1.00 93.62 157 HIS A O 1
ATOM 1276 N N . CYS A 1 158 ? -17.483 6.388 25.645 1.00 92.62 158 CYS A N 1
ATOM 1277 C CA . CYS A 1 158 ? -17.397 5.808 24.310 1.00 92.62 158 CYS A CA 1
ATOM 1278 C C . CYS A 1 158 ? -16.615 6.679 23.327 1.00 92.62 158 CYS A C 1
ATOM 1280 O O . CYS A 1 158 ? -15.843 6.156 22.524 1.00 92.62 158 CYS A O 1
ATOM 1282 N N . GLN A 1 159 ? -16.771 8.003 23.403 1.00 94.06 159 GLN A N 1
ATOM 1283 C CA . GLN A 1 159 ? -16.034 8.923 22.542 1.00 94.06 159 GLN A CA 1
ATOM 1284 C C . GLN A 1 159 ? -14.531 8.884 22.857 1.00 94.06 159 GLN A C 1
ATOM 1286 O O . GLN A 1 159 ? -13.711 8.863 21.940 1.00 94.06 159 GLN A O 1
ATOM 1291 N N . ALA A 1 160 ? -14.156 8.833 24.136 1.00 93.88 160 ALA A N 1
ATOM 1292 C CA . ALA A 1 160 ? -12.770 8.7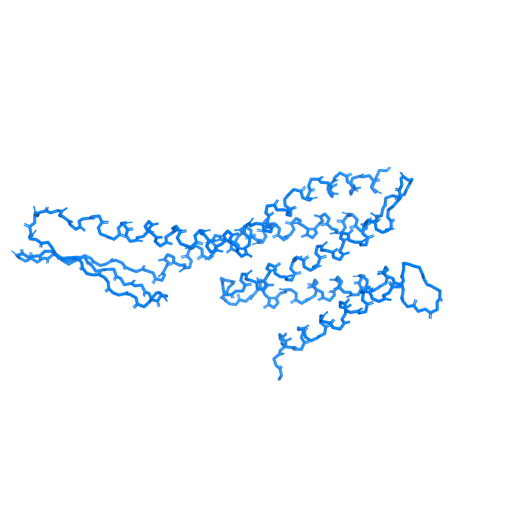37 24.579 1.00 93.88 160 ALA A CA 1
ATOM 1293 C C . ALA A 1 160 ? -12.108 7.442 24.084 1.00 93.88 160 ALA A C 1
ATOM 1295 O O . ALA A 1 160 ? -10.978 7.475 23.576 1.00 93.88 160 ALA A O 1
ATOM 1296 N N . TYR A 1 161 ? -12.829 6.319 24.159 1.00 94.75 161 TYR A N 1
ATOM 1297 C CA . TYR A 1 161 ? -12.363 5.057 23.592 1.00 94.75 161 TYR A CA 1
ATOM 1298 C C . TYR A 1 161 ? -12.202 5.157 22.072 1.00 94.75 161 TYR A C 1
ATOM 1300 O O . TYR A 1 161 ? -11.136 4.838 21.545 1.00 94.75 161 TYR A O 1
ATOM 1308 N N . GLN A 1 162 ? -13.216 5.664 21.361 1.00 93.88 162 GLN A N 1
ATOM 1309 C CA . GLN A 1 162 ? -13.178 5.789 19.903 1.00 93.88 162 GLN A CA 1
ATOM 1310 C C . GLN A 1 162 ? -12.026 6.685 19.427 1.00 93.88 162 GLN A C 1
ATOM 1312 O O . GLN A 1 162 ? -11.350 6.350 18.459 1.00 93.88 162 GLN A O 1
ATOM 1317 N N . ILE A 1 163 ? -11.748 7.797 20.118 1.00 94.69 163 ILE A N 1
ATOM 1318 C CA . ILE A 1 163 ? -10.608 8.679 19.816 1.00 94.69 163 ILE A CA 1
ATOM 1319 C C . ILE A 1 163 ? -9.281 7.926 19.956 1.00 94.69 163 ILE A C 1
ATOM 1321 O O . ILE A 1 163 ? -8.401 8.053 19.102 1.00 94.69 163 ILE A O 1
ATOM 1325 N N . THR A 1 164 ? -9.131 7.153 21.031 1.00 94.19 164 THR A N 1
ATOM 1326 C CA . THR A 1 164 ? -7.909 6.383 21.293 1.00 94.19 164 THR A CA 1
ATOM 1327 C C . THR A 1 164 ? -7.716 5.308 20.230 1.00 94.19 164 THR A C 1
ATOM 1329 O O . THR A 1 164 ? -6.658 5.245 19.606 1.00 94.19 164 THR A O 1
ATOM 1332 N N . MET A 1 165 ? -8.770 4.549 19.945 1.00 95.00 165 MET A N 1
ATOM 1333 C CA . MET A 1 165 ? -8.794 3.535 18.898 1.00 95.00 165 MET A CA 1
ATOM 1334 C C . MET A 1 165 ? -8.461 4.136 17.524 1.00 95.00 165 MET A C 1
ATOM 1336 O O . MET A 1 165 ? -7.515 3.694 16.879 1.00 95.00 165 MET A O 1
ATOM 1340 N N . ASN A 1 166 ? -9.125 5.220 17.113 1.00 94.50 166 ASN A N 1
ATOM 1341 C CA . ASN A 1 166 ? -8.859 5.882 15.831 1.00 94.50 166 ASN A CA 1
ATOM 1342 C C . ASN A 1 166 ? -7.406 6.358 15.705 1.00 94.50 166 ASN A C 1
ATOM 1344 O O . ASN A 1 166 ? -6.819 6.302 14.621 1.00 94.50 166 ASN A O 1
ATOM 1348 N N . ARG A 1 167 ? -6.795 6.802 16.809 1.00 94.88 167 ARG A N 1
ATOM 1349 C CA . ARG A 1 167 ? -5.373 7.158 16.832 1.00 94.88 167 ARG A CA 1
ATOM 1350 C C . ARG A 1 167 ? -4.482 5.939 16.594 1.00 94.88 167 ARG A C 1
ATOM 1352 O O . ARG A 1 167 ? -3.535 6.043 15.820 1.00 94.88 167 ARG A O 1
ATOM 1359 N N . GLU A 1 168 ? -4.757 4.814 17.245 1.00 94.19 168 GLU A N 1
ATOM 1360 C CA . GLU A 1 168 ? -3.994 3.572 17.063 1.00 94.19 168 GLU A CA 1
ATOM 1361 C C . GLU A 1 168 ? -4.102 3.045 15.630 1.00 94.19 168 GLU A C 1
ATOM 1363 O O . GLU A 1 168 ? -3.092 2.695 15.022 1.00 94.19 168 GLU A O 1
ATOM 1368 N N . VAL A 1 169 ? -5.302 3.082 15.051 1.00 94.44 169 VAL A N 1
ATOM 1369 C CA . VAL A 1 169 ? -5.546 2.684 13.658 1.00 94.44 169 VAL A CA 1
ATOM 1370 C C . VAL A 1 169 ? -4.818 3.595 12.685 1.00 94.44 169 VAL A C 1
ATOM 1372 O O . VAL A 1 169 ? -4.156 3.115 11.770 1.00 94.44 169 VAL A O 1
ATOM 1375 N N . SER A 1 170 ? -4.863 4.906 12.915 1.00 93.75 170 SER A N 1
ATOM 1376 C CA . SER A 1 170 ? -4.133 5.870 12.088 1.00 93.75 170 SER A CA 1
ATOM 1377 C C . SER A 1 170 ? -2.621 5.627 12.132 1.00 93.75 170 SER A C 1
ATOM 1379 O O . SER A 1 170 ? -1.950 5.738 11.108 1.00 93.75 170 SER A O 1
ATOM 1381 N N . LEU A 1 171 ? -2.071 5.270 13.301 1.00 95.06 171 LEU A N 1
ATOM 1382 C CA . LEU A 1 171 ? -0.657 4.906 13.441 1.00 95.06 171 LEU A CA 1
ATOM 1383 C C . LEU A 1 171 ? -0.332 3.608 12.699 1.00 95.06 171 LEU A C 1
ATOM 1385 O O . LEU A 1 171 ? 0.661 3.562 11.977 1.00 95.06 171 LEU A O 1
ATOM 1389 N N . PHE A 1 172 ? -1.182 2.588 12.823 1.00 93.31 172 PHE A N 1
ATOM 1390 C CA . PHE A 1 172 ? -1.044 1.337 12.080 1.00 93.31 172 PHE A CA 1
ATOM 1391 C C . PHE A 1 172 ? -1.028 1.588 10.566 1.00 93.31 172 PHE A C 1
ATOM 1393 O O . PHE A 1 172 ? -0.082 1.202 9.877 1.00 93.31 172 PHE A O 1
ATOM 1400 N N . VAL A 1 173 ? -2.031 2.301 10.049 1.00 94.56 173 VAL A N 1
ATOM 1401 C CA . VAL A 1 173 ? -2.131 2.647 8.626 1.00 94.56 173 VAL A CA 1
ATOM 1402 C C . VAL A 1 173 ? -0.900 3.431 8.170 1.00 94.56 173 VAL A C 1
ATOM 1404 O O . VAL A 1 173 ? -0.317 3.134 7.123 1.00 94.56 173 VAL A O 1
ATOM 1407 N N . TRP A 1 174 ? -0.458 4.403 8.970 1.00 94.69 174 TRP A N 1
ATOM 1408 C CA . TRP A 1 174 ? 0.734 5.189 8.673 1.00 94.69 174 TRP A CA 1
ATOM 1409 C C . TRP A 1 174 ? 1.999 4.332 8.578 1.00 94.69 174 TRP A C 1
ATOM 1411 O O . TRP A 1 174 ? 2.781 4.489 7.636 1.00 94.69 174 TRP A O 1
ATOM 1421 N N . ASP A 1 175 ? 2.205 3.429 9.535 1.00 93.12 175 ASP A N 1
ATOM 1422 C CA . ASP A 1 175 ? 3.425 2.637 9.636 1.00 93.12 175 ASP A CA 1
ATOM 1423 C C . ASP A 1 175 ? 3.546 1.576 8.540 1.00 93.12 175 ASP A C 1
ATOM 1425 O O . ASP A 1 175 ? 4.657 1.367 8.049 1.00 93.12 175 ASP A O 1
ATOM 1429 N N . TYR A 1 176 ? 2.438 0.956 8.126 1.00 90.25 176 TYR A N 1
ATOM 1430 C CA . TYR A 1 176 ? 2.455 -0.132 7.140 1.00 90.25 176 TYR A CA 1
ATOM 1431 C C . TYR A 1 176 ? 2.193 0.312 5.695 1.00 90.25 176 TYR A C 1
ATOM 1433 O O . TYR A 1 176 ? 2.577 -0.390 4.757 1.00 90.25 176 TYR A O 1
ATOM 1441 N N . MET A 1 177 ? 1.581 1.479 5.485 1.00 92.38 177 MET A N 1
ATOM 1442 C CA . MET A 1 177 ? 1.281 1.978 4.139 1.00 92.38 177 MET A CA 1
ATOM 1443 C C . MET A 1 177 ? 1.532 3.476 3.973 1.00 92.38 177 MET A C 1
ATOM 1445 O O . MET A 1 177 ? 2.081 3.883 2.951 1.00 92.38 177 MET A O 1
ATOM 1449 N N . GLY A 1 178 ? 1.145 4.311 4.941 1.00 92.00 178 GLY A N 1
ATOM 1450 C CA . GLY A 1 178 ? 1.165 5.770 4.783 1.00 92.00 178 GLY A CA 1
ATOM 1451 C C . GLY A 1 178 ? 2.549 6.341 4.458 1.00 92.00 178 GLY A C 1
ATOM 1452 O O . GLY A 1 178 ? 2.663 7.232 3.613 1.00 92.00 178 GLY A O 1
ATOM 1453 N N . LYS A 1 179 ? 3.616 5.790 5.052 1.00 94.38 179 LYS A N 1
ATOM 1454 C CA . LYS A 1 179 ? 5.003 6.155 4.709 1.00 94.38 179 LYS A CA 1
ATOM 1455 C C . LYS A 1 179 ? 5.329 5.851 3.246 1.00 94.38 179 LYS A C 1
ATOM 1457 O O . LYS A 1 179 ? 5.759 6.754 2.529 1.00 94.38 179 LYS A O 1
ATOM 1462 N N . SER A 1 180 ? 5.076 4.619 2.803 1.00 94.38 180 SER A N 1
ATOM 1463 C CA . SER A 1 180 ? 5.315 4.184 1.423 1.00 94.38 180 SER A CA 1
ATOM 1464 C C . SER A 1 180 ? 4.514 5.031 0.436 1.00 94.38 180 SER A C 1
ATOM 1466 O O . SER A 1 180 ? 5.078 5.564 -0.514 1.00 94.38 180 SER A O 1
ATOM 1468 N N . LEU A 1 181 ? 3.225 5.256 0.712 1.00 95.88 181 LEU A N 1
ATOM 1469 C CA . LEU A 1 181 ? 2.347 6.080 -0.118 1.00 95.88 181 LEU A CA 1
ATOM 1470 C C . LEU A 1 181 ? 2.916 7.493 -0.308 1.00 95.88 181 LEU A C 1
ATOM 1472 O O . LEU A 1 181 ? 2.976 7.994 -1.430 1.00 95.88 181 LEU A O 1
ATOM 1476 N N . ARG A 1 182 ? 3.394 8.123 0.770 1.00 96.81 182 ARG A N 1
ATOM 1477 C CA . ARG A 1 182 ? 4.008 9.453 0.701 1.00 96.81 182 ARG A CA 1
ATOM 1478 C C . ARG A 1 182 ? 5.268 9.463 -0.166 1.00 96.81 182 ARG A C 1
ATOM 1480 O O . ARG A 1 182 ? 5.482 10.402 -0.932 1.00 96.81 182 ARG A O 1
ATOM 1487 N N . GLU A 1 183 ? 6.112 8.441 -0.062 1.00 96.75 183 GLU A N 1
ATOM 1488 C CA . GLU A 1 183 ? 7.292 8.309 -0.923 1.00 96.75 183 GLU A CA 1
ATOM 1489 C C . GLU A 1 183 ? 6.903 8.104 -2.391 1.00 96.75 183 GLU A C 1
ATOM 1491 O O . GLU A 1 183 ? 7.515 8.697 -3.284 1.00 96.75 183 GLU A O 1
ATOM 1496 N N . TRP A 1 184 ? 5.848 7.331 -2.651 1.00 97.56 184 TRP A N 1
ATOM 1497 C CA . TRP A 1 184 ? 5.312 7.110 -3.992 1.00 97.56 184 TRP A CA 1
ATOM 1498 C C . TRP A 1 184 ? 4.752 8.395 -4.599 1.00 97.56 184 TRP A C 1
ATOM 1500 O O . TRP A 1 184 ? 5.024 8.684 -5.762 1.00 97.56 184 TRP A O 1
ATOM 1510 N N . GLU A 1 185 ? 4.036 9.210 -3.824 1.00 97.69 185 GLU A N 1
ATOM 1511 C CA . GLU A 1 185 ? 3.542 10.524 -4.251 1.00 97.69 185 GLU A CA 1
ATOM 1512 C C . GLU A 1 185 ? 4.686 11.478 -4.612 1.00 97.69 185 GLU A C 1
ATOM 1514 O O . GLU A 1 185 ? 4.625 12.179 -5.624 1.00 97.69 185 GLU A O 1
ATOM 1519 N N . ILE A 1 186 ? 5.772 11.474 -3.835 1.00 97.88 186 ILE A N 1
ATOM 1520 C CA . ILE A 1 186 ? 6.972 12.260 -4.150 1.00 97.88 186 ILE A CA 1
ATOM 1521 C C . ILE A 1 186 ? 7.624 11.741 -5.439 1.00 97.88 186 ILE A C 1
ATOM 1523 O O . ILE A 1 186 ? 7.946 12.524 -6.339 1.00 97.88 186 ILE A O 1
ATOM 1527 N N . LEU A 1 187 ? 7.783 10.421 -5.574 1.00 97.69 187 LEU A N 1
ATOM 1528 C CA . LEU A 1 187 ? 8.331 9.796 -6.779 1.00 97.69 187 LEU A CA 1
ATOM 1529 C C . LEU A 1 187 ? 7.450 10.063 -8.009 1.00 97.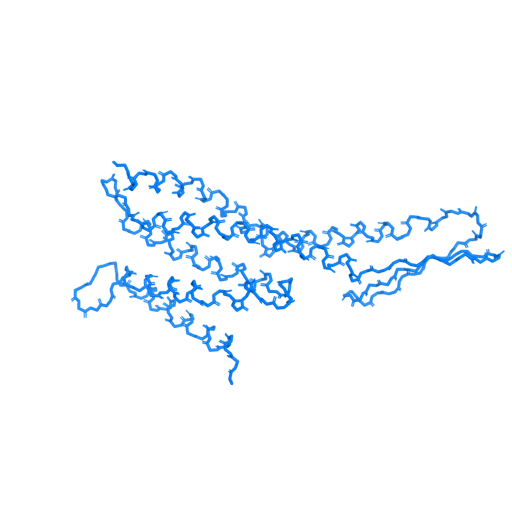69 187 LEU A C 1
ATOM 1531 O O . LEU A 1 187 ? 7.974 10.240 -9.114 1.00 97.69 187 LEU A O 1
ATOM 1535 N N . LYS A 1 188 ? 6.127 10.169 -7.833 1.00 97.81 188 LYS A N 1
ATOM 1536 C CA . LYS A 1 188 ? 5.168 10.492 -8.895 1.00 97.81 188 LYS A CA 1
ATOM 1537 C C . LYS A 1 188 ? 5.486 11.823 -9.572 1.00 97.81 188 LYS A C 1
ATOM 1539 O O . LYS A 1 188 ? 5.310 11.947 -10.783 1.00 97.81 188 LYS A O 1
ATOM 1544 N N . ILE A 1 189 ? 6.003 12.805 -8.834 1.00 97.69 189 ILE A N 1
ATOM 1545 C CA . ILE A 1 189 ? 6.390 14.108 -9.395 1.00 97.69 189 ILE A CA 1
ATOM 1546 C C . ILE A 1 189 ? 7.531 13.932 -10.406 1.00 97.69 189 ILE A C 1
ATOM 1548 O O . ILE A 1 189 ? 7.416 14.373 -11.550 1.00 97.69 189 ILE A O 1
ATOM 1552 N N . LYS A 1 190 ? 8.608 13.234 -10.013 1.00 96.06 190 LYS A N 1
ATOM 1553 C CA . LYS A 1 190 ? 9.761 12.954 -10.890 1.00 96.06 190 LYS A CA 1
ATOM 1554 C C . LYS A 1 190 ? 9.334 12.139 -12.110 1.00 96.06 190 LYS A C 1
ATOM 1556 O O . LYS A 1 190 ? 9.685 12.475 -13.237 1.00 96.06 190 LYS A O 1
ATOM 1561 N N . THR A 1 191 ? 8.575 11.070 -11.893 1.00 96.81 191 THR A N 1
ATOM 1562 C CA . THR A 1 191 ? 8.171 10.144 -12.962 1.00 96.81 191 THR A CA 1
ATOM 1563 C C . THR A 1 191 ? 7.250 10.813 -13.975 1.00 96.81 191 THR A C 1
ATOM 1565 O O . THR A 1 191 ? 7.465 10.633 -15.168 1.00 96.81 191 THR A O 1
ATOM 1568 N N . SER A 1 192 ? 6.335 11.685 -13.538 1.00 96.88 192 SER A N 1
ATOM 1569 C CA . SER A 1 192 ? 5.481 12.474 -14.441 1.00 96.88 192 SER A CA 1
ATOM 1570 C C . SER A 1 192 ? 6.300 13.393 -15.355 1.00 96.88 192 SER A C 1
ATOM 1572 O O . SER A 1 192 ? 6.019 13.496 -16.547 1.00 96.88 192 SER A O 1
ATOM 1574 N N . GLN A 1 193 ? 7.346 14.036 -14.823 1.00 96.00 193 GLN A N 1
ATOM 1575 C CA . GLN A 1 193 ? 8.243 14.881 -15.619 1.00 96.00 193 GLN A CA 1
ATOM 1576 C C . GLN A 1 193 ? 9.042 14.062 -16.636 1.00 96.00 193 GLN A C 1
ATOM 1578 O O . GLN A 1 193 ? 9.184 14.476 -17.783 1.00 96.00 193 GLN A O 1
ATOM 1583 N N . MET A 1 194 ? 9.561 12.902 -16.229 1.00 96.06 194 MET A N 1
ATOM 1584 C CA . MET A 1 194 ? 10.340 12.031 -17.112 1.00 96.06 194 MET A CA 1
ATOM 1585 C C . MET A 1 194 ? 9.464 11.412 -18.203 1.00 96.06 194 MET A C 1
ATOM 1587 O O . MET A 1 194 ? 9.839 11.460 -19.370 1.00 96.06 194 MET A O 1
ATOM 1591 N N . ALA A 1 195 ? 8.275 10.916 -17.853 1.00 95.00 195 ALA A N 1
ATOM 1592 C CA . ALA A 1 195 ? 7.309 10.355 -18.795 1.00 95.00 195 ALA A CA 1
ATOM 1593 C C . ALA A 1 195 ? 6.912 11.369 -19.881 1.00 95.00 195 ALA A C 1
ATOM 1595 O O . ALA A 1 195 ? 6.919 11.032 -21.062 1.00 95.00 195 ALA A O 1
ATOM 1596 N N . ALA A 1 196 ? 6.674 12.633 -19.513 1.00 94.12 196 ALA A N 1
ATOM 1597 C CA . ALA A 1 196 ? 6.365 13.690 -20.479 1.00 94.12 196 ALA A CA 1
ATOM 1598 C C . ALA A 1 196 ? 7.496 13.934 -21.499 1.00 94.12 196 ALA A C 1
ATOM 1600 O O . ALA A 1 196 ? 7.228 14.320 -22.635 1.00 94.12 196 ALA A O 1
ATOM 1601 N N . ARG A 1 197 ? 8.757 13.684 -21.115 1.00 92.38 197 ARG A N 1
ATOM 1602 C CA . ARG A 1 197 ? 9.932 13.811 -21.997 1.00 92.38 197 ARG A CA 1
ATOM 1603 C C . ARG A 1 197 ? 10.141 12.605 -22.912 1.00 92.38 197 ARG A C 1
ATOM 1605 O O . ARG A 1 197 ? 10.895 12.721 -23.865 1.00 92.38 197 ARG A O 1
ATOM 1612 N N . VAL A 1 198 ? 9.505 11.467 -22.632 1.00 88.38 198 VAL A N 1
ATOM 1613 C CA . VAL A 1 198 ? 9.512 10.290 -23.522 1.00 88.38 198 VAL A CA 1
ATOM 1614 C C . VAL A 1 198 ? 8.580 10.504 -24.716 1.00 88.38 198 VAL A C 1
ATOM 1616 O O . VAL A 1 198 ? 8.820 9.979 -25.799 1.00 88.38 198 VAL A O 1
ATOM 1619 N N . THR A 1 199 ? 7.489 11.240 -24.501 1.00 65.62 199 THR A N 1
ATOM 1620 C CA . THR A 1 199 ? 6.433 11.480 -25.494 1.00 65.62 199 THR A CA 1
ATOM 1621 C C . THR A 1 199 ? 6.626 12.751 -26.327 1.00 65.62 199 THR A C 1
ATOM 1623 O O . THR A 1 199 ? 5.829 12.984 -27.234 1.00 65.62 199 THR A O 1
ATOM 1626 N N . ALA A 1 200 ? 7.623 13.576 -25.993 1.00 56.97 200 ALA A N 1
ATOM 1627 C CA . ALA A 1 200 ? 7.953 14.834 -26.669 1.00 56.97 200 ALA A CA 1
ATOM 1628 C C . ALA A 1 200 ? 9.022 14.622 -27.748 1.00 56.97 200 ALA A C 1
ATOM 1630 O O . ALA A 1 200 ? 8.894 15.260 -28.816 1.00 56.97 200 ALA A O 1
#

Foldseek 3Di:
DDPVVVLVVVLVVLVVCLVPADCDDDPDDHNVNSLVVNLVSLVVCVCVQLVDPQNLVSLLVLQVSLVVNLVSLVVNQVSPDDPVAGDLSLVVSLVSLVVSLVSLVVSLVSNLVVQVVQKDWDWDDDPFKIKIWIQGPVVRDTDIDIDTHPPCPCVCVRVVVSVVSSVVSVVVSCVRRVVSSVVSVVVSVVSVVSNVVNVD

pLDDT: mean 91.22, std 6.77, range [49.53, 98.0]

Sequence (200 aa):
MDQLEVYKTDLGYLLQRYYESPVDSTTYPDKNIVANSLSTSIVANRYLVEAGERPESMIIHFSDIASIHILILKDAAETYSSPDVISRWWVDLNDQLAHYIDHGRRLQDDVVDWRNDMMSCDYNEGNKYDTWTVTDQVAQVVDVCTQVHNTHSCDDHCQAYQITMNREVSLFVWDYMGKSLREWEILKIKTSQMAARVTA

Radius of gyration: 24.1 Å; chains: 1; bounding box: 56×40×67 Å

Secondary structure (DSSP, 8-state):
--HHHHHHHHHHHHHHHHHH--SS-SSS--HHHHHHHHHHHHHHHTHHHHT-S-GGGGHHHHHHHHHHHHHHHHHHHHHT--SS---THHHHHHHHHHHHHHHHHHHHHHHHHHHHHTEEEEEE--SSEEEEEEEETTTTEEEEEEEETT--TTTTHHHHHHHHHHHHHHHHHIIIIIHHHHHHHHHHHHHHHHHHHH--

Organism: Cherax quadricarinatus (NCBI:txid27406)